Protein AF-0000000073372409 (afdb_homodimer)

Organism: Flavobacterium johnsoniae (strain ATCC 17061 / DSM 2064 / JCM 8514 / BCRC 14874 / CCUG 350202 / NBRC 14942 / NCIMB 11054 / UW101) (NCBI:txid376686)

pLDDT: mean 94.33, std 6.84, range [51.22, 98.94]

Radius of gyration: 18.46 Å; Cα contacts (8 Å, |Δi|>4): 685; chains: 2; bounding box: 47×53×37 Å

Solvent-accessible surface area (backbone atoms only — not comparable to full-atom values): 15176 Å² total; per-residue (Å²): 136,52,64,66,55,43,64,71,64,47,54,48,34,73,82,46,53,54,66,75,44,65,78,45,74,60,98,50,36,32,31,27,31,34,63,40,57,72,80,45,67,56,49,77,5,27,42,77,92,45,65,47,58,55,68,44,55,55,49,47,30,42,40,49,46,34,47,49,40,41,48,47,58,72,43,47,84,74,54,53,94,52,52,43,75,42,71,37,32,39,40,39,38,45,71,45,89,46,46,66,64,38,42,35,39,35,38,18,36,60,72,42,76,54,97,41,32,40,31,28,42,38,42,30,23,39,81,87,66,46,72,25,33,36,37,39,40,32,30,38,49,44,64,68,126,135,53,63,68,56,45,63,71,64,46,55,46,34,73,80,47,53,54,67,73,45,64,78,45,75,60,97,50,35,32,31,29,31,32,64,41,55,70,82,45,66,56,47,76,4,28,39,78,94,43,67,45,57,55,69,43,55,54,50,48,30,42,40,47,47,36,47,49,41,42,48,47,58,73,43,47,84,73,54,53,94,51,52,42,77,43,70,36,34,39,38,39,37,44,71,44,88,45,45,64,62,38,44,34,40,34,38,18,36,60,73,42,76,55,96,43,33,39,31,29,41,37,41,32,22,39,79,88,65,45,71,26,34,36,37,39,40,31,31,39,48,44,65,67,128

Secondary structure (DSSP, 8-state):
--HHHHHHH-SB-TTS---SEEEEE-SSEEEEEEE--TT-HHHHHBSTT-----HHHHHHHHIIIIIIHHHHHHHGGG--TTEEEEEEEEEEEE-S---TT-EEEEEEEEEEEETTEEEEEEEEE-TTS-EEEEEEEEEEEEE--/--HHHHHHH-SB-TTS---SEEEEE-SSEEEEEEE--TT-HHHHHBSTT-----HHHHHHHHIIIIIIHHHHHHHGGG--TTEEEEEEEEEEEE-S---TT-EEEEEEEEEEEETTEEEEEEEEE-TTS-EEEEEEEEEEEEE--

Sequence (290 aa):
MTVQDIIIRLPYSKPFLFVDELLDVNENSITGTYTFKEDLDFYRGHFKGNHVTPGVILTETMAQIGMVCLGIYLLGDAFNKDTVIAFTSADMQFLKPVYPNEKVTVTAQKSFFRFGKLKCDVIMKNQAGQEVCKGILSGMITNKLMTVQDIIIRLPYSKPFLFVDELLDVNENSITGTYTFKEDLDFYRGHFKGNHVTPGVILTETMAQIGMVCLGIYLLGDAFNKDTVIAFTSADMQFLKPVYPNEKVTVTAQKSFFRFGKLKCDVIMKNQAGQEVCKGILSGMITNKL

Nearest PDB structures (foldseek):
  1u1z-assembly1_F  TM=8.838E-01  e=1.195E-11  Pseudomonas aeruginosa
  5buy-assembly1_A  TM=8.796E-01  e=1.201E-10  Francisella tularensis subsp. tularensis SCHU S4
  4zrb-assembly2_G  TM=8.521E-01  e=2.570E-08  Streptococcus pneumoniae TIGR4
  3lbe-assembly1_B  TM=8.077E-01  e=2.736E-07  Streptococcus mutans UA159
  2cwz-assembly2_D  TM=7.363E-01  e=1.220E-07  Thermus thermophilus HB8

InterPro domains:
  IPR013114 Beta-hydroxydecanoyl thiol ester dehydrase, FabA/FabZ [PF07977] (10-107)
  IPR013114 Beta-hydroxydecanoyl thiol ester dehydrase, FabA/FabZ [PTHR30272] (1-123)
  IPR029069 HotDog domain superfamily [SSF54637] (1-141)

Structure (mmCIF, N/CA/C/O backbone):
data_AF-0000000073372409-model_v1
#
loop_
_entity.id
_entity.type
_entity.pdbx_description
1 polymer 'Beta-hydroxyacyl-(Acyl-carrier-protein) dehydratase, FabA/FabZ'
#
loop_
_atom_site.group_PDB
_atom_site.id
_atom_site.type_symbol
_atom_site.label_atom_id
_atom_site.label_alt_id
_atom_site.label_comp_id
_atom_site.label_asym_id
_atom_site.label_entity_id
_atom_site.label_seq_id
_atom_site.pdbx_PDB_ins_code
_atom_site.Cartn_x
_atom_site.Cartn_y
_atom_site.Cartn_z
_atom_site.occupancy
_atom_site.B_iso_or_equiv
_atom_site.auth_seq_id
_atom_site.auth_comp_id
_atom_site.auth_asym_id
_atom_site.auth_atom_id
_atom_site.pdbx_PDB_model_num
ATOM 1 N N . MET A 1 1 ? -2.234 26.812 12.273 1 84.94 1 MET A N 1
ATOM 2 C CA . MET A 1 1 ? -2.143 25.438 12.742 1 84.94 1 MET A CA 1
ATOM 3 C C . MET A 1 1 ? -0.69 24.984 12.797 1 84.94 1 MET A C 1
ATOM 5 O O . MET A 1 1 ? 0.073 25.203 11.852 1 84.94 1 MET A O 1
ATOM 9 N N . THR A 1 2 ? -0.305 24.453 13.906 1 90.5 2 THR A N 1
ATOM 10 C CA . THR A 1 2 ? 1.07 24 14.062 1 90.5 2 THR A CA 1
ATOM 11 C C . THR A 1 2 ? 1.22 22.562 13.547 1 90.5 2 THR A C 1
ATOM 13 O O . THR A 1 2 ? 0.225 21.859 13.344 1 90.5 2 THR A O 1
ATOM 16 N N . VAL A 1 3 ? 2.484 22.234 13.266 1 91.69 3 VAL A N 1
ATOM 17 C CA . VAL A 1 3 ? 2.76 20.891 12.789 1 91.69 3 VAL A CA 1
ATOM 18 C C . VAL A 1 3 ? 2.297 19.875 13.828 1 91.69 3 VAL A C 1
ATOM 20 O O . VAL A 1 3 ? 1.819 18.781 13.477 1 91.69 3 VAL A O 1
ATOM 23 N N . GLN A 1 4 ? 2.373 20.219 15.102 1 92.31 4 GLN A N 1
ATOM 24 C CA . GLN A 1 4 ? 1.943 19.328 16.172 1 92.31 4 GLN A CA 1
ATOM 25 C C . GLN A 1 4 ? 0.427 19.156 16.172 1 92.31 4 GLN A C 1
ATOM 27 O O . GLN A 1 4 ? -0.078 18.062 16.438 1 92.31 4 GLN A O 1
ATOM 32 N N . ASP A 1 5 ? -0.238 20.219 15.859 1 93.31 5 ASP A N 1
ATOM 33 C CA . ASP A 1 5 ? -1.693 20.156 15.758 1 93.31 5 ASP A CA 1
ATOM 34 C C . ASP A 1 5 ? -2.133 19.172 14.672 1 93.31 5 ASP A C 1
ATOM 36 O O . ASP A 1 5 ? -3.104 18.438 14.852 1 93.31 5 ASP A O 1
ATOM 40 N N . ILE A 1 6 ? -1.384 19.234 13.617 1 95.69 6 ILE A N 1
ATOM 41 C CA . ILE A 1 6 ? -1.709 18.375 12.484 1 95.69 6 ILE A CA 1
ATOM 42 C C . ILE A 1 6 ? -1.574 16.906 12.898 1 95.69 6 ILE A C 1
ATOM 44 O O . ILE A 1 6 ? -2.48 16.094 12.664 1 95.69 6 ILE A O 1
ATOM 48 N N . ILE A 1 7 ? -0.503 16.547 13.531 1 94.56 7 ILE A N 1
ATOM 49 C CA . ILE A 1 7 ? -0.199 15.164 13.898 1 94.56 7 ILE A CA 1
ATOM 50 C C . ILE A 1 7 ? -1.258 14.641 14.867 1 94.56 7 ILE A C 1
ATOM 52 O O . ILE A 1 7 ? -1.718 13.5 14.734 1 94.56 7 ILE A O 1
ATOM 56 N N . ILE A 1 8 ? -1.758 15.469 15.75 1 92.06 8 ILE A N 1
ATOM 57 C CA . ILE A 1 8 ? -2.732 15.086 16.766 1 92.06 8 ILE A CA 1
ATOM 58 C C . ILE A 1 8 ? -4.082 14.812 16.109 1 92.06 8 ILE A C 1
ATOM 60 O O . ILE A 1 8 ? -4.875 14.016 16.609 1 92.06 8 ILE A O 1
ATOM 64 N N . ARG A 1 9 ? -4.277 15.367 14.992 1 93 9 ARG A N 1
ATOM 65 C CA . ARG A 1 9 ? -5.57 15.273 14.328 1 93 9 ARG A CA 1
ATOM 66 C C . ARG A 1 9 ? -5.613 14.078 13.375 1 93 9 ARG A C 1
ATOM 68 O O . ARG A 1 9 ? -6.66 13.773 12.805 1 93 9 ARG A O 1
ATOM 75 N N . LEU A 1 10 ? -4.5 13.445 13.141 1 93.56 10 LEU A N 1
ATOM 76 C CA . LEU A 1 10 ? -4.457 12.289 12.258 1 93.56 10 LEU A CA 1
ATOM 77 C C . LEU A 1 10 ? -5.441 11.219 12.711 1 93.56 10 LEU A C 1
ATOM 79 O O . LEU A 1 10 ? -5.527 10.914 13.906 1 93.56 10 LEU A O 1
ATOM 83 N N . PRO A 1 11 ? -6.113 10.695 11.75 1 90.56 11 PRO A N 1
ATOM 84 C CA . PRO A 1 11 ? -7.043 9.617 12.102 1 90.56 11 PRO A CA 1
ATOM 85 C C . PRO A 1 11 ? -6.348 8.266 12.258 1 90.56 11 PRO A C 1
ATOM 87 O O . PRO A 1 11 ? -6.902 7.234 11.867 1 90.56 11 PRO A O 1
ATOM 90 N N . TYR A 1 12 ? -5.105 8.227 12.68 1 92.12 12 TYR A N 1
ATOM 91 C CA . TYR A 1 12 ? -4.293 7.023 12.805 1 92.12 12 TYR A CA 1
ATOM 92 C C . TYR A 1 12 ? -3.678 6.922 14.195 1 92.12 12 TYR A C 1
ATOM 94 O O . TYR A 1 12 ? -3.418 7.938 14.844 1 92.12 12 TYR A O 1
ATOM 102 N N . SER A 1 13 ? -3.504 5.73 14.609 1 91.62 13 SER A N 1
ATOM 103 C CA . SER A 1 13 ? -2.752 5.445 15.828 1 91.62 13 SER A CA 1
ATOM 104 C C . SER A 1 13 ? -1.867 4.215 15.648 1 91.62 13 SER A C 1
ATOM 106 O O . SER A 1 13 ? -1.964 3.512 14.641 1 91.62 13 SER A O 1
ATOM 108 N N . LYS A 1 14 ? -0.991 4.012 16.594 1 89.75 14 LYS A N 1
ATOM 109 C CA . LYS A 1 14 ? -0.173 2.801 16.547 1 89.75 14 LYS A CA 1
ATOM 110 C C . LYS A 1 14 ? -1.043 1.548 16.562 1 89.75 14 LYS A C 1
ATOM 112 O O . LYS A 1 14 ? -2.051 1.497 17.281 1 89.75 14 LYS A O 1
ATOM 117 N N . PRO A 1 15 ? -0.625 0.697 15.719 1 89.5 15 PRO A N 1
ATOM 118 C CA . PRO A 1 15 ? 0.617 0.487 14.969 1 89.5 15 PRO A CA 1
ATOM 119 C C . PRO A 1 15 ? 0.535 0.993 13.531 1 89.5 15 PRO A C 1
ATOM 121 O O . PRO A 1 15 ? 1.451 0.763 12.734 1 89.5 15 PRO A O 1
ATOM 124 N N . PHE A 1 16 ? -0.445 1.647 13.094 1 93.69 16 PHE A N 1
ATOM 125 C CA . PHE A 1 16 ? -0.594 2.076 11.711 1 93.69 16 PHE A CA 1
ATOM 126 C C . PHE A 1 16 ? -0.414 3.584 11.586 1 93.69 16 PHE A C 1
ATOM 128 O O . PHE A 1 16 ? -1.153 4.246 10.852 1 93.69 16 PHE A O 1
ATOM 135 N N . LEU A 1 17 ? 0.396 4.156 12.477 1 95.12 17 LEU A N 1
ATOM 136 C CA . LEU A 1 17 ? 0.811 5.555 12.422 1 95.12 17 LEU A CA 1
ATOM 137 C C . LEU A 1 17 ? 2.238 5.676 11.906 1 95.12 17 LEU A C 1
ATOM 139 O O . LEU A 1 17 ? 3.178 5.188 12.539 1 95.12 17 LEU A O 1
ATOM 143 N N . PHE A 1 18 ? 2.41 6.395 10.781 1 97.5 18 PHE A N 1
ATOM 144 C CA . PHE A 1 18 ? 3.709 6.445 10.117 1 97.5 18 PHE A CA 1
ATOM 145 C C . PHE A 1 18 ? 4.164 7.891 9.93 1 97.5 18 PHE A C 1
ATOM 147 O O . PHE A 1 18 ? 4.594 8.273 8.844 1 97.5 18 PHE A O 1
ATOM 154 N N . VAL A 1 19 ? 4.027 8.602 10.992 1 98.12 19 VAL A N 1
ATOM 155 C CA . VAL A 1 19 ? 4.508 9.977 11.055 1 98.12 19 VAL A CA 1
ATOM 156 C C . VAL A 1 19 ? 5.242 10.203 12.375 1 98.12 19 VAL A C 1
ATOM 158 O O . VAL A 1 19 ? 4.652 10.062 13.453 1 98.12 19 VAL A O 1
ATOM 161 N N . ASP A 1 20 ? 6.5 10.547 12.32 1 97.94 20 ASP A N 1
ATOM 162 C CA . ASP A 1 20 ? 7.246 10.922 13.516 1 97.94 20 ASP A CA 1
ATOM 163 C C . ASP A 1 20 ? 7.219 12.438 13.727 1 97.94 20 ASP A C 1
ATOM 165 O O . ASP A 1 20 ? 6.93 12.914 14.828 1 97.94 20 ASP A O 1
ATOM 169 N N . GLU A 1 21 ? 7.625 13.125 12.586 1 97.31 21 GLU A N 1
ATOM 170 C CA . GLU A 1 21 ? 7.766 14.578 12.648 1 97.31 21 GLU A CA 1
ATOM 171 C C . GLU A 1 21 ? 7.367 15.227 11.32 1 97.31 21 GLU A C 1
ATOM 173 O O . GLU A 1 21 ? 7.562 14.641 10.258 1 97.31 21 GLU A O 1
ATOM 178 N N . LEU A 1 22 ? 6.75 16.391 11.477 1 98.5 22 LEU A N 1
ATOM 179 C CA . LEU A 1 22 ? 6.617 17.297 10.336 1 98.5 22 LEU A CA 1
ATOM 180 C C . LEU A 1 22 ? 7.648 18.406 10.398 1 98.5 22 LEU A C 1
ATOM 182 O O . LEU A 1 22 ? 7.754 19.109 11.414 1 98.5 22 LEU A O 1
ATOM 186 N N . LEU A 1 23 ? 8.383 18.547 9.383 1 98.12 23 LEU A N 1
ATOM 187 C CA . LEU A 1 23 ? 9.477 19.516 9.359 1 98.12 23 LEU A CA 1
ATOM 188 C C . LEU A 1 23 ? 9.016 20.859 8.797 1 98.12 23 LEU A C 1
ATOM 190 O O . LEU A 1 23 ? 9.477 21.906 9.242 1 98.12 23 LEU A O 1
ATOM 194 N N . ASP A 1 24 ? 8.188 20.75 7.789 1 97.12 24 ASP A N 1
ATOM 195 C CA . ASP A 1 24 ? 7.695 21.953 7.113 1 97.12 24 ASP A CA 1
ATOM 196 C C . ASP A 1 24 ? 6.34 21.703 6.461 1 97.12 24 ASP A C 1
ATOM 198 O O . ASP A 1 24 ? 6.055 20.578 6.02 1 97.12 24 ASP A O 1
ATOM 202 N N . VAL A 1 25 ? 5.52 22.766 6.473 1 98 25 VAL A N 1
ATOM 203 C CA . VAL A 1 25 ? 4.234 22.703 5.785 1 98 25 VAL A CA 1
ATOM 204 C C . VAL A 1 25 ? 3.803 24.094 5.348 1 98 25 VAL A C 1
ATOM 206 O O . VAL A 1 25 ? 3.988 25.062 6.082 1 98 25 VAL A O 1
ATOM 209 N N . ASN A 1 26 ? 3.34 24.219 4.199 1 97.75 26 ASN A N 1
ATOM 210 C CA . ASN A 1 26 ? 2.67 25.406 3.684 1 97.75 26 ASN A CA 1
ATOM 211 C C . ASN A 1 26 ? 1.537 25.031 2.729 1 97.75 26 ASN A C 1
ATOM 213 O O . ASN A 1 26 ? 1.152 23.875 2.633 1 97.75 26 ASN A O 1
ATOM 217 N N . GLU A 1 27 ? 0.964 25.969 1.995 1 97.12 27 GLU A N 1
ATOM 218 C CA . GLU A 1 27 ? -0.223 25.719 1.181 1 97.12 27 GLU A CA 1
ATOM 219 C C . GLU A 1 27 ? 0.102 24.844 -0.024 1 97.12 27 GLU A C 1
ATOM 221 O O . GLU A 1 27 ? -0.801 24.297 -0.665 1 97.12 27 GLU A O 1
ATOM 226 N N . ASN A 1 28 ? 1.399 24.641 -0.24 1 98.38 28 ASN A N 1
ATOM 227 C CA . ASN A 1 28 ? 1.767 23.969 -1.478 1 98.38 28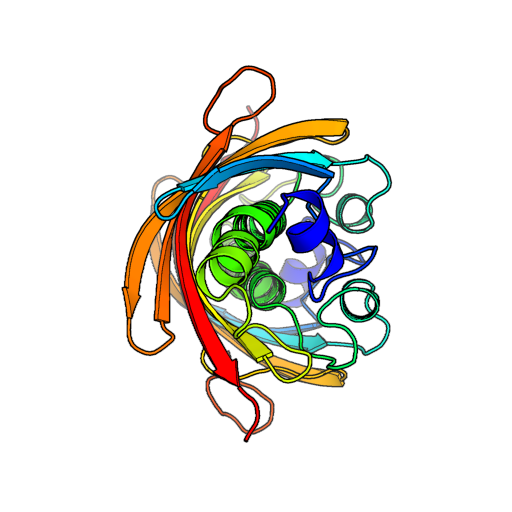 ASN A CA 1
ATOM 228 C C . ASN A 1 28 ? 2.555 22.688 -1.202 1 98.38 28 ASN A C 1
ATOM 230 O O . ASN A 1 28 ? 2.695 21.828 -2.082 1 98.38 28 ASN A O 1
ATOM 234 N N . SER A 1 29 ? 3.123 22.641 -0.017 1 98.69 29 SER A N 1
ATOM 235 C CA . SER A 1 29 ? 4.043 21.531 0.192 1 98.69 29 SER A CA 1
ATOM 236 C C . SER A 1 29 ? 4.113 21.141 1.665 1 98.69 29 SER A C 1
ATOM 238 O O . SER A 1 29 ? 3.717 21.906 2.537 1 98.69 29 SER A O 1
ATOM 240 N N . ILE A 1 30 ? 4.602 19.938 1.885 1 98.75 30 ILE A N 1
ATOM 241 C CA . ILE A 1 30 ? 4.844 19.438 3.236 1 98.75 30 ILE A CA 1
ATOM 242 C C . ILE A 1 30 ? 6.059 18.516 3.238 1 98.75 30 ILE A C 1
ATOM 244 O O . ILE A 1 30 ? 6.328 17.828 2.244 1 98.75 30 ILE A O 1
ATOM 248 N N . THR A 1 31 ? 6.773 18.516 4.32 1 98.88 31 THR A N 1
ATOM 249 C CA . THR A 1 31 ? 7.895 17.609 4.551 1 98.88 31 THR A CA 1
ATOM 250 C C . THR A 1 31 ? 7.824 17 5.949 1 98.88 31 THR A C 1
ATOM 252 O O . THR A 1 31 ? 7.562 17.703 6.926 1 98.88 31 THR A O 1
ATOM 255 N N . GLY A 1 32 ? 7.965 15.727 6.039 1 98.88 32 GLY A N 1
ATOM 256 C CA . GLY A 1 32 ? 7.984 15.023 7.312 1 98.88 32 GLY A CA 1
ATOM 257 C C . GLY A 1 32 ? 8.852 13.781 7.301 1 98.88 32 GLY A C 1
ATOM 258 O O . GLY A 1 32 ? 9.414 13.422 6.266 1 98.88 32 GLY A O 1
ATOM 259 N N . THR A 1 33 ? 8.969 13.164 8.508 1 98.81 33 THR A N 1
ATOM 260 C CA . THR A 1 33 ? 9.867 12.016 8.609 1 98.81 33 THR A CA 1
ATOM 261 C C . THR A 1 33 ? 9.195 10.867 9.352 1 98.81 33 THR A C 1
ATOM 263 O O . THR A 1 33 ? 8.211 11.07 10.07 1 98.81 33 THR A O 1
ATOM 266 N N . TYR A 1 34 ? 9.773 9.711 9.125 1 98.81 34 TYR A N 1
ATOM 267 C CA . TYR A 1 34 ? 9.406 8.508 9.859 1 98.81 34 TYR A CA 1
ATOM 268 C C . TYR A 1 34 ? 10.578 7.531 9.93 1 98.81 34 TYR A C 1
ATOM 270 O O . TYR A 1 34 ? 11.344 7.406 8.969 1 98.81 34 TYR A O 1
ATOM 278 N N . THR A 1 35 ? 10.695 6.855 11.039 1 98.56 35 THR A N 1
ATOM 279 C CA . THR A 1 35 ? 11.68 5.793 11.203 1 98.56 35 THR A CA 1
ATOM 280 C C . THR A 1 35 ? 11 4.438 11.336 1 98.56 35 THR A C 1
ATOM 282 O O . THR A 1 35 ? 10.148 4.242 12.203 1 98.56 35 THR A O 1
ATOM 285 N N . PHE A 1 36 ? 11.391 3.555 10.438 1 97.38 36 PHE A N 1
ATOM 286 C CA . PHE A 1 36 ? 10.828 2.207 10.477 1 97.38 36 PHE A CA 1
ATOM 287 C C . PHE A 1 36 ? 11.531 1.362 11.531 1 97.38 36 PHE A C 1
ATOM 289 O O . PHE A 1 36 ? 12.602 0.8 11.273 1 97.38 36 PHE A O 1
ATOM 296 N N . LYS A 1 37 ? 10.828 1.153 12.562 1 94.56 37 LYS A N 1
ATOM 297 C CA . LYS A 1 37 ? 11.422 0.365 13.641 1 94.56 37 LYS A CA 1
ATOM 298 C C . LYS A 1 37 ? 11.406 -1.123 13.305 1 94.56 37 LYS A C 1
ATOM 300 O O . LYS A 1 37 ? 10.484 -1.61 12.648 1 94.56 37 LYS A O 1
ATOM 305 N N . GLU A 1 38 ? 12.32 -1.882 13.852 1 92.19 38 GLU A N 1
ATOM 306 C CA . GLU A 1 38 ? 12.539 -3.275 13.477 1 92.19 38 GLU A CA 1
ATOM 307 C C . GLU A 1 38 ? 11.438 -4.176 14.039 1 92.19 38 GLU A C 1
ATOM 309 O O . GLU A 1 38 ? 11.25 -5.301 13.57 1 92.19 38 GLU A O 1
ATOM 314 N N . ASP A 1 39 ? 10.688 -3.648 14.961 1 89.44 39 ASP A N 1
ATOM 315 C CA . ASP A 1 39 ? 9.727 -4.504 15.648 1 89.44 39 ASP A CA 1
ATOM 316 C C . ASP A 1 39 ? 8.328 -4.352 15.055 1 89.44 39 ASP A C 1
ATOM 318 O O . ASP A 1 39 ? 7.352 -4.852 15.617 1 89.44 39 ASP A O 1
ATOM 322 N N . LEU A 1 40 ? 8.234 -3.705 13.992 1 90 40 LEU A N 1
ATOM 323 C CA . LEU A 1 40 ? 6.938 -3.549 13.344 1 90 40 LEU A CA 1
ATOM 324 C C . LEU A 1 40 ? 6.441 -4.883 12.797 1 90 40 LEU A C 1
ATOM 326 O O . LEU A 1 40 ? 7.227 -5.672 12.273 1 90 40 LEU A O 1
ATOM 330 N N . ASP A 1 41 ? 5.246 -5.121 12.797 1 87.31 41 ASP A N 1
ATOM 331 C CA . ASP A 1 41 ? 4.621 -6.426 12.594 1 87.31 41 ASP A CA 1
ATOM 332 C C . ASP A 1 41 ? 4.836 -6.926 11.172 1 87.31 41 ASP A C 1
ATOM 334 O O . ASP A 1 41 ? 4.973 -8.133 10.945 1 87.31 41 ASP A O 1
ATOM 338 N N . PHE A 1 42 ? 4.93 -6.102 10.281 1 88.88 42 PHE A N 1
ATOM 339 C CA . PHE A 1 42 ? 4.973 -6.551 8.898 1 88.88 42 PHE A CA 1
ATOM 340 C C . PHE A 1 42 ? 6.34 -7.133 8.555 1 88.88 42 PHE A C 1
ATOM 342 O O . PHE A 1 42 ? 6.488 -7.84 7.555 1 88.88 42 PHE A O 1
ATOM 349 N N . TYR A 1 43 ? 7.371 -6.832 9.344 1 90 43 TYR A N 1
ATOM 350 C CA . TYR A 1 43 ? 8.688 -7.406 9.086 1 90 43 TYR A CA 1
ATOM 351 C C . TYR A 1 43 ? 8.695 -8.898 9.383 1 90 43 TYR A C 1
ATOM 353 O O . TYR A 1 43 ? 9.461 -9.656 8.773 1 90 43 TYR A O 1
ATOM 361 N N . ARG A 1 44 ? 7.965 -9.398 10.266 1 84.25 44 ARG A N 1
ATOM 362 C CA . ARG A 1 44 ? 7.945 -10.797 10.703 1 84.25 44 ARG A CA 1
ATOM 363 C C . ARG A 1 44 ? 7.477 -11.711 9.578 1 84.25 44 ARG A C 1
ATOM 365 O O . ARG A 1 44 ? 7.91 -12.859 9.484 1 84.25 44 ARG A O 1
ATOM 372 N N . GLY A 1 45 ? 6.684 -11.141 8.68 1 82.38 45 GLY A N 1
ATOM 373 C CA . GLY A 1 45 ? 6.094 -12.031 7.691 1 82.38 45 GLY A CA 1
ATOM 374 C C . GLY A 1 45 ? 6.398 -11.617 6.266 1 82.38 45 GLY A C 1
ATOM 375 O O . GLY A 1 45 ? 5.93 -12.258 5.316 1 82.38 45 GLY A O 1
ATOM 376 N N . HIS A 1 46 ? 7.129 -10.516 6.117 1 84.31 46 HIS A N 1
ATOM 377 C CA . HIS A 1 46 ? 7.402 -10.031 4.77 1 84.31 46 HIS A CA 1
ATOM 378 C C . HIS A 1 46 ? 8.766 -10.508 4.273 1 84.31 46 HIS A C 1
ATOM 380 O O . HIS A 1 46 ? 9.797 -10.094 4.805 1 84.31 46 HIS A O 1
ATOM 386 N N . PHE A 1 47 ? 8.805 -11.273 3.225 1 75.62 47 PHE A N 1
ATOM 387 C CA . PHE A 1 47 ? 9.961 -11.852 2.551 1 75.62 47 PHE A CA 1
ATOM 388 C C . PHE A 1 47 ? 10.773 -12.719 3.51 1 75.62 47 PHE A C 1
ATOM 390 O O . PHE A 1 47 ? 11.336 -12.219 4.484 1 75.62 47 PHE A O 1
ATOM 397 N N . LYS A 1 48 ? 10.656 -13.922 3.572 1 71 48 LYS A N 1
ATOM 398 C CA . LYS A 1 48 ? 11.367 -14.891 4.395 1 71 48 LYS A CA 1
ATOM 399 C C . LYS A 1 48 ? 12.875 -14.641 4.363 1 71 48 LYS A C 1
ATOM 401 O O . LYS A 1 48 ? 13.508 -14.734 3.307 1 71 48 LYS A O 1
ATOM 406 N N . GLY A 1 49 ? 13.398 -14.07 5.371 1 70.69 49 GLY A N 1
ATOM 407 C CA . GLY A 1 49 ? 14.844 -14 5.477 1 70.69 49 GLY A CA 1
ATOM 408 C C . GLY A 1 49 ? 15.398 -12.641 5.098 1 70.69 49 GLY A C 1
ATOM 409 O O . GLY A 1 49 ? 16.594 -12.383 5.27 1 70.69 49 GLY A O 1
ATOM 410 N N . ASN A 1 50 ? 14.688 -11.836 4.367 1 74.06 50 ASN A N 1
ATOM 411 C CA . ASN A 1 50 ? 15.109 -10.492 4 1 74.06 50 ASN A CA 1
ATOM 412 C C . ASN A 1 50 ? 14.172 -9.438 4.578 1 74.06 50 ASN A C 1
ATOM 414 O O . ASN A 1 50 ? 12.992 -9.375 4.215 1 74.06 50 ASN A O 1
ATOM 418 N N . HIS A 1 51 ? 14.812 -8.656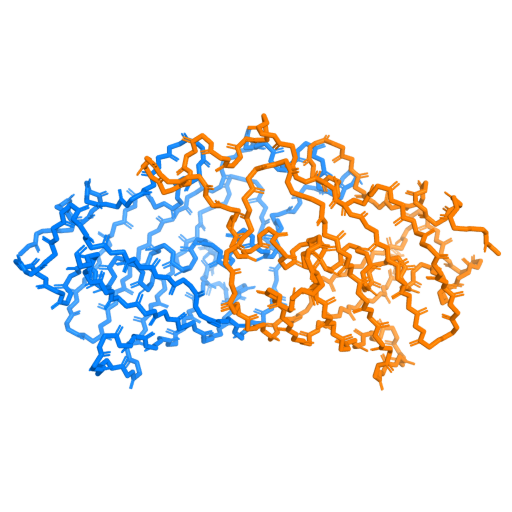 5.355 1 84.5 51 HIS A N 1
ATOM 419 C CA . HIS A 1 51 ? 13.922 -7.703 6.008 1 84.5 51 HIS A CA 1
ATOM 420 C C . HIS A 1 51 ? 13.875 -6.383 5.246 1 84.5 51 HIS A C 1
ATOM 422 O O . HIS A 1 51 ? 14.672 -5.48 5.512 1 84.5 51 HIS A O 1
ATOM 428 N N . VAL A 1 52 ? 13.039 -6.312 4.293 1 92.5 52 VAL A N 1
ATOM 429 C CA . VAL A 1 52 ? 12.789 -5.082 3.549 1 92.5 52 VAL A CA 1
ATOM 430 C C . VAL A 1 52 ? 11.398 -4.547 3.889 1 92.5 52 VAL A C 1
ATOM 432 O O . VAL A 1 52 ? 10.484 -5.316 4.176 1 92.5 52 VAL A O 1
ATOM 435 N N . THR A 1 53 ? 11.312 -3.244 3.975 1 96.19 53 THR A N 1
ATOM 436 C CA . THR A 1 53 ? 10.008 -2.627 4.184 1 96.19 53 THR A CA 1
ATOM 437 C C . THR A 1 53 ? 9.117 -2.816 2.955 1 96.19 53 THR A C 1
ATOM 439 O O . THR A 1 53 ? 9.531 -2.518 1.833 1 96.19 53 THR A O 1
ATOM 442 N N . PRO A 1 54 ? 7.949 -3.344 3.16 1 96.06 54 PRO A N 1
ATOM 443 C CA . PRO A 1 54 ? 7.066 -3.527 2.006 1 96.06 54 PRO A CA 1
ATOM 444 C C . PRO A 1 54 ? 6.766 -2.221 1.278 1 96.06 54 PRO A C 1
ATOM 446 O O . PRO A 1 54 ? 6.539 -1.19 1.92 1 96.06 54 PRO A O 1
ATOM 449 N N . GLY A 1 55 ? 6.695 -2.246 -0.062 1 97.69 55 GLY A N 1
ATOM 450 C CA . GLY A 1 55 ? 6.387 -1.071 -0.863 1 97.69 55 GLY A CA 1
ATOM 451 C C . GLY A 1 55 ? 5.07 -0.419 -0.486 1 97.69 55 GLY A C 1
ATOM 452 O O . GLY A 1 55 ? 4.957 0.808 -0.484 1 97.69 55 GLY A O 1
ATOM 453 N N . VAL A 1 56 ? 4.125 -1.176 -0.14 1 98.31 56 VAL A N 1
ATOM 454 C CA . VAL A 1 56 ? 2.797 -0.665 0.183 1 98.31 56 VAL A CA 1
ATOM 455 C C . VAL A 1 56 ? 2.854 0.132 1.484 1 98.31 56 VAL A C 1
ATOM 457 O O . VAL A 1 56 ? 2.082 1.075 1.676 1 98.31 56 VAL A O 1
ATOM 460 N N . ILE A 1 57 ? 3.77 -0.207 2.402 1 97.56 57 ILE A N 1
ATOM 461 C CA . ILE A 1 57 ? 3.928 0.523 3.656 1 97.56 57 ILE A CA 1
ATOM 462 C C . ILE A 1 57 ? 4.629 1.854 3.393 1 97.56 57 ILE A C 1
ATOM 464 O O . ILE A 1 57 ? 4.293 2.871 4.004 1 97.56 57 ILE A O 1
ATOM 468 N N . LEU A 1 58 ? 5.59 1.819 2.48 1 98.75 58 LEU A N 1
ATOM 469 C CA . LEU A 1 58 ? 6.164 3.084 2.035 1 98.75 58 LEU A CA 1
ATOM 470 C C . LEU A 1 58 ? 5.082 4.012 1.496 1 98.75 58 LEU A C 1
ATOM 472 O O . LEU A 1 58 ? 5.055 5.199 1.829 1 98.75 58 LEU A O 1
ATOM 476 N N . THR A 1 59 ? 4.188 3.449 0.71 1 98.88 59 THR A N 1
ATOM 477 C CA . THR A 1 59 ? 3.072 4.207 0.156 1 98.88 59 THR A CA 1
ATOM 478 C C . THR A 1 59 ? 2.211 4.793 1.271 1 98.88 59 THR A C 1
ATOM 480 O O . THR A 1 59 ? 1.849 5.973 1.228 1 98.88 59 THR A O 1
ATOM 483 N N . GLU A 1 60 ? 1.903 3.99 2.258 1 98.38 60 GLU A N 1
ATOM 484 C CA . GLU A 1 60 ? 1.099 4.449 3.387 1 98.38 60 GLU A CA 1
ATOM 485 C C . GLU A 1 60 ? 1.783 5.602 4.121 1 98.38 60 GLU A C 1
ATOM 487 O O . GLU A 1 60 ? 1.135 6.582 4.488 1 98.38 60 GLU A O 1
ATOM 492 N N . THR A 1 61 ? 3.062 5.457 4.328 1 98.69 61 THR A N 1
ATOM 493 C CA . THR A 1 61 ? 3.848 6.496 4.984 1 98.69 61 THR A CA 1
ATOM 494 C C . THR A 1 61 ? 3.762 7.809 4.211 1 98.69 61 THR A C 1
ATOM 496 O O . THR A 1 61 ? 3.514 8.867 4.797 1 98.69 61 THR A O 1
ATOM 499 N N . MET A 1 62 ? 3.865 7.691 2.908 1 98.94 62 MET A N 1
ATOM 500 C CA . MET A 1 62 ? 3.795 8.875 2.055 1 98.94 62 MET A CA 1
ATOM 501 C C . MET A 1 62 ? 2.383 9.453 2.043 1 98.94 62 MET A C 1
ATOM 503 O O . MET A 1 62 ? 2.207 10.672 1.954 1 98.94 62 MET A O 1
ATOM 507 N N . ALA A 1 63 ? 1.416 8.578 2.09 1 98.69 63 ALA A N 1
ATOM 508 C CA . ALA A 1 63 ? 0.03 9.031 2.139 1 98.69 63 ALA A CA 1
ATOM 509 C C . ALA A 1 63 ? -0.254 9.789 3.436 1 98.69 63 ALA A C 1
ATOM 511 O O . ALA A 1 63 ? -0.837 10.875 3.414 1 98.69 63 ALA A O 1
ATOM 512 N N . GLN A 1 64 ? 0.187 9.234 4.543 1 98.25 64 GLN A N 1
ATOM 513 C CA . GLN A 1 64 ? -0.083 9.859 5.836 1 98.25 64 GLN A CA 1
ATOM 514 C C . GLN A 1 64 ? 0.621 11.203 5.949 1 98.25 64 GLN A C 1
ATOM 516 O O . GLN A 1 64 ? -0.003 12.211 6.301 1 98.25 64 GLN A O 1
ATOM 521 N N . ILE A 1 65 ? 1.865 11.266 5.59 1 98.69 65 ILE A N 1
ATOM 522 C CA . ILE A 1 65 ? 2.637 12.5 5.715 1 98.69 65 ILE A CA 1
ATOM 523 C C . ILE A 1 65 ? 2.238 13.477 4.609 1 98.69 65 ILE A C 1
ATOM 525 O O . ILE A 1 65 ? 1.934 14.641 4.879 1 98.69 65 ILE A O 1
ATOM 529 N N . GLY A 1 66 ? 2.219 12.992 3.422 1 98.44 66 GLY A N 1
ATOM 530 C CA . GLY A 1 66 ? 2.131 13.844 2.246 1 98.44 66 GLY A CA 1
ATOM 531 C C . GLY A 1 66 ? 0.716 14.289 1.939 1 98.44 66 GLY A C 1
ATOM 532 O O . GLY A 1 66 ? 0.485 15.461 1.628 1 98.44 66 GLY A O 1
ATOM 533 N N . MET A 1 67 ? -0.184 13.406 1.989 1 97.94 67 MET A N 1
ATOM 534 C CA . MET A 1 67 ? -1.54 13.719 1.541 1 97.94 67 MET A CA 1
ATOM 535 C C . MET A 1 67 ? -2.443 14.039 2.727 1 97.94 67 MET A C 1
ATOM 537 O O . ME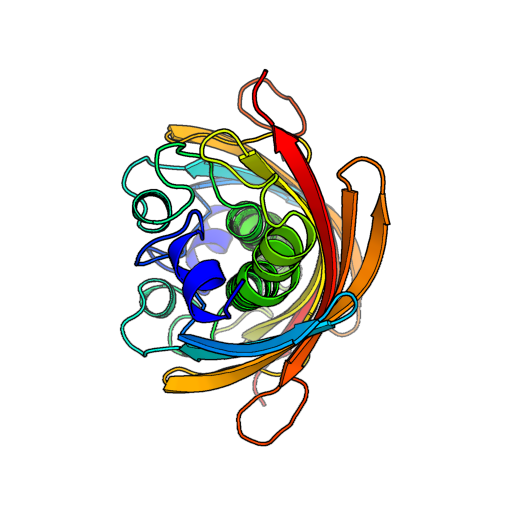T A 1 67 ? -3.1 15.078 2.746 1 97.94 67 MET A O 1
ATOM 541 N N . VAL A 1 68 ? -2.477 13.195 3.719 1 97.25 68 VAL A N 1
ATOM 542 C CA . VAL A 1 68 ? -3.418 13.359 4.824 1 97.25 68 VAL A CA 1
ATOM 543 C C . VAL A 1 68 ? -3.031 14.57 5.66 1 97.25 68 VAL A C 1
ATOM 545 O O . VAL A 1 68 ? -3.859 15.453 5.91 1 97.25 68 VAL A O 1
ATOM 548 N N . CYS A 1 69 ? -1.756 14.703 6.066 1 98 69 CYS A N 1
ATOM 549 C CA . CYS A 1 69 ? -1.312 15.852 6.848 1 98 69 CYS A CA 1
ATOM 550 C C . CYS A 1 69 ? -1.49 17.141 6.066 1 98 69 CYS A C 1
ATOM 552 O O . CYS A 1 69 ? -1.936 18.156 6.617 1 98 69 CYS A O 1
ATOM 554 N N . LEU A 1 70 ? -1.112 17.078 4.797 1 97.94 70 LEU A N 1
ATOM 555 C CA . LEU A 1 70 ? -1.305 18.266 3.973 1 97.94 70 LEU A CA 1
ATOM 556 C C . LEU A 1 70 ? -2.785 18.625 3.867 1 97.94 70 LEU A C 1
ATOM 558 O O . LEU A 1 70 ? -3.154 19.797 3.963 1 97.94 70 LEU A O 1
ATOM 562 N N . GLY A 1 71 ? -3.611 17.625 3.664 1 96.94 71 GLY A N 1
ATOM 563 C CA . GLY A 1 71 ? -5.047 17.844 3.619 1 96.94 71 GLY A CA 1
ATOM 564 C C . GLY A 1 71 ? -5.586 18.5 4.879 1 96.94 71 GLY A C 1
ATOM 565 O O . GLY A 1 71 ? -6.387 19.438 4.805 1 96.94 71 GLY A O 1
ATOM 566 N N . ILE A 1 72 ? -5.164 17.969 6.023 1 96.19 72 ILE A N 1
ATOM 567 C CA . ILE A 1 72 ? -5.578 18.516 7.309 1 96.19 72 ILE A CA 1
ATOM 568 C C . ILE A 1 72 ? -5.156 19.984 7.406 1 96.19 72 ILE A C 1
ATOM 570 O O . ILE A 1 72 ? -5.941 20.844 7.824 1 96.19 72 ILE A O 1
ATOM 574 N N . TYR A 1 73 ? -3.924 20.281 6.973 1 97 73 TYR A N 1
ATOM 575 C CA . TYR A 1 73 ? -3.412 21.641 6.988 1 97 73 TYR A CA 1
ATOM 576 C C . TYR A 1 73 ? -4.258 22.562 6.105 1 97 73 TYR A C 1
ATOM 578 O O . TYR A 1 73 ? -4.648 23.656 6.523 1 97 73 TYR A O 1
ATOM 586 N N . LEU A 1 74 ? -4.551 22.109 4.953 1 95.94 74 LEU A N 1
ATOM 587 C CA . LEU A 1 74 ? -5.27 22.906 3.967 1 95.94 74 LEU A CA 1
ATOM 588 C C . LEU A 1 74 ? -6.695 23.188 4.426 1 95.94 74 LEU A C 1
ATOM 590 O O . LEU A 1 74 ? -7.258 24.25 4.125 1 95.94 74 LEU A O 1
ATOM 594 N N . LEU A 1 75 ? -7.254 22.266 5.152 1 93.94 75 LEU A N 1
ATOM 595 C CA . LEU A 1 75 ? -8.625 22.422 5.629 1 93.94 75 LEU A CA 1
ATOM 596 C C . LEU A 1 75 ? -8.68 23.391 6.805 1 93.94 75 LEU A C 1
ATOM 598 O O . LEU A 1 75 ? -9.672 24.094 6.992 1 93.94 75 LEU A O 1
ATOM 602 N N . GLY A 1 76 ? -7.559 23.359 7.629 1 91.56 76 GLY A N 1
ATOM 603 C CA . GLY A 1 76 ? -7.539 24.219 8.797 1 91.56 76 GLY A CA 1
ATOM 604 C C . GLY A 1 76 ? -8.711 24 9.734 1 91.56 76 GLY A C 1
ATOM 605 O O . GLY A 1 76 ? -8.984 22.859 10.125 1 91.56 76 GLY A O 1
ATOM 606 N N . ASP A 1 77 ? -9.523 24.953 9.883 1 89.19 77 ASP A N 1
ATOM 607 C CA . ASP A 1 77 ? -10.625 24.938 10.836 1 89.19 77 ASP A CA 1
ATOM 608 C C . ASP A 1 77 ? -11.789 24.109 10.312 1 89.19 77 ASP A C 1
ATOM 610 O O . ASP A 1 77 ? -12.68 23.719 11.078 1 89.19 77 ASP A O 1
ATOM 614 N N . ALA A 1 78 ? -11.758 23.922 9.07 1 90.31 78 ALA A N 1
ATOM 615 C CA . ALA A 1 78 ? -12.836 23.125 8.477 1 90.31 78 ALA A CA 1
ATOM 616 C C . ALA A 1 78 ? -12.656 21.641 8.773 1 90.31 78 ALA A C 1
ATOM 618 O O . ALA A 1 78 ? -13.586 20.859 8.602 1 90.31 78 ALA A O 1
ATOM 619 N N . PHE A 1 79 ? -11.453 21.281 9.188 1 90.75 79 PHE A N 1
ATOM 620 C CA . PHE A 1 79 ? -11.219 19.891 9.586 1 90.75 79 PHE A CA 1
ATOM 621 C C . PHE A 1 79 ? -11.844 19.609 10.945 1 90.75 79 PHE A C 1
ATOM 623 O O . PHE A 1 79 ? -11.609 20.344 11.906 1 90.75 79 PHE A O 1
ATOM 630 N N . ASN A 1 80 ? -12.695 18.547 11.008 1 88.56 80 ASN A N 1
ATOM 631 C CA . ASN A 1 80 ? -13.359 18.188 12.25 1 88.56 80 ASN A CA 1
ATOM 632 C C . ASN A 1 80 ? -13.539 16.672 12.383 1 88.56 80 ASN A C 1
ATOM 634 O O . ASN A 1 80 ? -13.008 15.914 11.57 1 88.56 80 ASN A O 1
ATOM 638 N N . LYS A 1 81 ? -14.234 16.219 13.398 1 83.19 81 LYS A N 1
ATOM 639 C CA . LYS A 1 81 ? -14.328 14.805 13.75 1 83.19 81 LYS A CA 1
ATOM 640 C C . LYS A 1 81 ? -15.125 14.031 12.703 1 83.19 81 LYS A C 1
ATOM 642 O O . LYS A 1 81 ? -15.039 12.797 12.633 1 83.19 81 LYS A O 1
ATOM 647 N N . ASP A 1 82 ? -15.836 14.805 11.938 1 87.5 82 ASP A N 1
ATOM 648 C CA . ASP A 1 82 ? -16.672 14.148 10.945 1 87.5 82 ASP A CA 1
ATOM 649 C C . ASP A 1 82 ? -15.984 14.102 9.586 1 87.5 82 ASP A C 1
ATOM 651 O O . ASP A 1 82 ? -16.516 13.531 8.633 1 87.5 82 ASP A O 1
ATOM 655 N N . THR A 1 83 ? -14.82 14.68 9.5 1 90.38 83 THR A N 1
ATOM 656 C CA . THR A 1 83 ? -14.078 14.695 8.242 1 90.38 83 THR A CA 1
ATOM 657 C C . THR A 1 83 ? -13.492 13.32 7.941 1 90.38 83 THR A C 1
ATOM 659 O O . THR A 1 83 ? -12.891 12.695 8.812 1 90.38 83 THR A O 1
ATOM 662 N N . VAL A 1 84 ? -13.781 12.859 6.75 1 88.31 84 VAL A N 1
ATOM 663 C CA . VAL A 1 84 ? -13.242 11.594 6.277 1 88.31 84 VAL A CA 1
ATOM 664 C C . VAL A 1 84 ? -12.312 11.836 5.09 1 88.31 84 VAL A C 1
ATOM 666 O O . VAL A 1 84 ? -12.633 12.617 4.191 1 88.31 84 VAL A O 1
ATOM 669 N N . ILE A 1 85 ? -11.195 11.281 5.121 1 88.44 85 ILE A N 1
ATOM 670 C CA . ILE A 1 85 ? -10.273 11.297 3.994 1 88.44 85 ILE A CA 1
ATOM 671 C C . ILE A 1 85 ? -10.188 9.906 3.373 1 88.44 85 ILE A C 1
ATOM 673 O O . ILE A 1 85 ? -9.688 8.969 3.998 1 88.44 85 ILE A O 1
ATOM 677 N N . ALA A 1 86 ? -10.664 9.805 2.205 1 93.44 86 ALA A N 1
ATOM 678 C CA . ALA A 1 86 ? -10.688 8.531 1.497 1 93.44 86 ALA A CA 1
ATOM 679 C C . ALA A 1 86 ? -9.57 8.461 0.458 1 93.44 86 ALA A C 1
ATOM 681 O O . ALA A 1 86 ? -9.406 9.375 -0.351 1 93.44 86 ALA A O 1
ATOM 682 N N . PHE A 1 87 ? -8.789 7.422 0.58 1 96.69 87 PHE A N 1
ATOM 683 C CA . PHE A 1 87 ? -7.742 7.145 -0.398 1 96.69 87 PHE A CA 1
ATOM 684 C C . PHE A 1 87 ? -8.344 6.73 -1.734 1 96.69 87 PHE A C 1
ATOM 686 O O . PHE A 1 87 ? -9.086 5.746 -1.808 1 96.69 87 PHE A O 1
ATOM 693 N N . THR A 1 88 ? -8.094 7.512 -2.871 1 98.12 88 THR A N 1
ATOM 694 C CA . THR A 1 88 ? -8.781 7.227 -4.121 1 98.12 88 THR A CA 1
ATOM 695 C C . THR A 1 88 ? -7.832 6.586 -5.129 1 98.12 88 THR A C 1
ATOM 697 O O . THR A 1 88 ? -8.25 5.762 -5.945 1 98.12 88 THR A O 1
ATOM 700 N N . SER A 1 89 ? -6.594 7.051 -5.133 1 98.81 89 SER A N 1
ATOM 701 C CA . SER A 1 89 ? -5.668 6.422 -6.066 1 98.81 89 SER A CA 1
ATOM 702 C C . SER A 1 89 ? -4.219 6.609 -5.621 1 98.81 89 SER A C 1
ATOM 704 O O . SER A 1 89 ? -3.918 7.523 -4.848 1 98.81 89 SER A O 1
ATOM 706 N N . ALA A 1 90 ? -3.355 5.742 -6.055 1 98.88 90 ALA A N 1
ATOM 707 C CA . ALA A 1 90 ? -1.91 5.766 -5.84 1 98.88 90 ALA A CA 1
ATOM 708 C C . ALA A 1 90 ? -1.166 5.258 -7.074 1 98.88 90 ALA A C 1
ATOM 710 O O . ALA A 1 90 ? -1.398 4.133 -7.527 1 98.88 90 ALA A O 1
ATOM 711 N N . ASP A 1 91 ? -0.371 6.074 -7.68 1 98.94 91 ASP A N 1
ATOM 712 C CA . ASP A 1 91 ? 0.554 5.719 -8.75 1 98.94 91 ASP A CA 1
ATOM 713 C C . ASP A 1 91 ? 2.004 5.844 -8.289 1 98.94 91 ASP A C 1
ATOM 715 O O . ASP A 1 91 ? 2.555 6.945 -8.242 1 98.94 91 ASP A O 1
ATOM 719 N N . MET A 1 92 ? 2.605 4.707 -7.977 1 98.94 92 MET A N 1
ATOM 720 C CA . MET A 1 92 ? 3.857 4.727 -7.227 1 98.94 92 MET A CA 1
ATOM 721 C C . MET A 1 92 ? 4.941 3.941 -7.961 1 98.94 92 MET A C 1
ATOM 723 O O . MET A 1 92 ? 4.648 2.947 -8.633 1 98.94 92 MET A O 1
ATOM 727 N N . GLN A 1 93 ? 6.133 4.391 -7.832 1 98.94 93 GLN A N 1
ATOM 728 C CA . GLN A 1 93 ? 7.344 3.689 -8.258 1 98.94 93 GLN A CA 1
ATOM 729 C C . GLN A 1 93 ? 8.258 3.396 -7.07 1 98.94 93 GLN A C 1
ATOM 731 O O . GLN A 1 93 ? 8.539 4.285 -6.262 1 98.94 93 GLN A O 1
ATOM 736 N N . PHE A 1 94 ? 8.633 2.16 -6.961 1 98.75 94 PHE A N 1
ATOM 737 C CA . PHE A 1 94 ? 9.539 1.723 -5.91 1 98.75 94 PHE A CA 1
ATOM 738 C C . PHE A 1 94 ? 10.953 1.526 -6.461 1 98.75 94 PHE A C 1
ATOM 740 O O . PHE A 1 94 ? 11.188 0.627 -7.27 1 98.75 94 PHE A O 1
ATOM 747 N N . LEU A 1 95 ? 11.898 2.289 -5.969 1 98.56 95 LEU A N 1
ATOM 748 C CA . LEU A 1 95 ? 13.18 2.447 -6.652 1 98.56 95 LEU A CA 1
ATOM 749 C C . LEU A 1 95 ? 14.289 1.702 -5.914 1 98.56 95 LEU A C 1
ATOM 751 O O . LEU A 1 95 ? 15.188 1.14 -6.543 1 98.56 95 LEU A O 1
ATOM 755 N N . LYS A 1 96 ? 14.289 1.793 -4.605 1 97.62 96 LYS A N 1
ATOM 756 C CA . LYS A 1 96 ? 15.281 1.154 -3.746 1 97.62 96 LYS A CA 1
ATOM 757 C C . LYS A 1 96 ? 14.641 0.613 -2.473 1 97.62 96 LYS A C 1
ATOM 759 O O . LYS A 1 96 ? 13.625 1.136 -2.012 1 97.62 96 LYS A O 1
ATOM 764 N N . PRO A 1 97 ? 15.234 -0.44 -1.903 1 96.19 97 PRO A N 1
ATOM 765 C CA . PRO A 1 97 ? 14.68 -0.958 -0.65 1 96.19 97 PRO A CA 1
ATOM 766 C C . PRO A 1 97 ? 14.93 -0.027 0.534 1 96.19 97 PRO A C 1
ATOM 768 O O . PRO A 1 97 ? 15.867 0.776 0.508 1 96.19 97 PRO A O 1
ATOM 771 N N . VAL A 1 98 ? 14.016 -0.055 1.48 1 97.31 98 VAL A N 1
ATOM 772 C CA . VAL A 1 98 ? 14.188 0.551 2.797 1 97.31 98 VAL A CA 1
ATOM 773 C C . VAL A 1 98 ? 14.273 -0.54 3.861 1 97.31 98 VAL A C 1
ATOM 775 O O . VAL A 1 98 ? 13.469 -1.476 3.863 1 97.31 98 VAL A O 1
ATOM 778 N N . TYR A 1 99 ? 15.188 -0.41 4.781 1 95.62 99 TYR A N 1
ATOM 779 C CA . TYR A 1 99 ? 15.453 -1.477 5.742 1 95.62 99 TYR A CA 1
ATOM 780 C C . TYR A 1 99 ? 15 -1.076 7.141 1 95.62 99 TYR A C 1
ATOM 782 O O . TYR A 1 99 ? 14.711 0.097 7.395 1 95.62 99 TYR A O 1
ATOM 790 N N . PRO A 1 100 ? 14.875 -2.098 8.016 1 95.31 100 PRO A N 1
ATOM 791 C CA . PRO A 1 100 ? 14.516 -1.78 9.398 1 95.31 100 PRO A CA 1
ATOM 792 C C . PRO A 1 100 ? 15.469 -0.775 10.039 1 95.31 100 PRO A C 1
ATOM 794 O O . PRO A 1 100 ? 16.688 -0.834 9.812 1 95.31 100 PRO A O 1
ATOM 797 N N . ASN A 1 101 ? 14.875 0.156 10.812 1 96.38 101 ASN A N 1
ATOM 798 C CA . ASN A 1 101 ? 15.57 1.182 11.586 1 96.38 101 ASN A CA 1
ATOM 799 C C . ASN A 1 101 ? 16.078 2.307 10.695 1 96.38 101 ASN A C 1
ATOM 801 O O . ASN A 1 101 ? 16.891 3.133 11.125 1 96.38 101 ASN A O 1
ATOM 805 N N . GLU A 1 102 ? 15.656 2.346 9.477 1 97.25 102 GLU A N 1
ATOM 806 C CA . GLU A 1 102 ? 16.016 3.449 8.594 1 97.25 102 GLU A CA 1
ATOM 807 C C . GLU A 1 102 ? 15.031 4.602 8.719 1 97.25 102 GLU A C 1
ATOM 809 O O . GLU A 1 102 ? 13.82 4.379 8.797 1 97.25 102 GLU A O 1
ATOM 814 N N . LYS A 1 103 ? 15.562 5.742 8.805 1 98.44 103 LYS A N 1
ATOM 815 C CA . LYS A 1 103 ? 14.742 6.949 8.766 1 98.44 103 LYS A CA 1
ATOM 816 C C . LYS A 1 103 ? 14.516 7.41 7.328 1 98.44 103 LYS A C 1
ATOM 818 O O . LYS A 1 103 ? 15.445 7.406 6.516 1 98.44 103 LYS A O 1
ATOM 823 N N . VAL A 1 104 ? 13.328 7.824 7.035 1 98.88 104 VAL A N 1
ATOM 824 C CA . VAL A 1 104 ? 13.008 8.336 5.707 1 98.88 104 VAL A CA 1
ATOM 825 C C . VAL A 1 104 ? 12.438 9.75 5.816 1 98.88 104 VAL A C 1
ATOM 827 O O . VAL A 1 104 ? 11.938 10.141 6.875 1 98.88 104 VAL A O 1
ATOM 830 N N . THR A 1 105 ? 12.609 10.492 4.762 1 98.94 105 THR A N 1
ATOM 831 C CA . THR A 1 105 ? 12.008 11.812 4.609 1 98.94 105 THR A CA 1
ATOM 832 C C . THR A 1 105 ? 11.039 11.828 3.43 1 98.94 105 THR A C 1
ATOM 834 O O . THR A 1 105 ? 11.391 11.43 2.32 1 98.94 105 THR A O 1
ATOM 837 N N . VAL A 1 106 ? 9.852 12.266 3.699 1 98.94 106 VAL A N 1
ATOM 838 C CA . VAL A 1 106 ? 8.82 12.359 2.676 1 98.94 106 VAL A CA 1
ATOM 839 C C . VAL A 1 106 ? 8.547 13.828 2.348 1 98.94 106 VAL A C 1
ATOM 841 O O . VAL A 1 106 ? 8.391 14.648 3.252 1 98.94 106 VAL A O 1
ATOM 844 N N . THR A 1 107 ? 8.508 14.133 1.106 1 98.94 107 THR A N 1
ATOM 845 C CA . THR A 1 107 ? 8.07 15.438 0.633 1 98.94 107 THR A CA 1
ATOM 846 C C . THR A 1 107 ? 6.902 15.289 -0.343 1 98.94 107 THR A C 1
ATOM 848 O O . THR A 1 107 ? 6.91 14.406 -1.198 1 98.94 107 THR A O 1
ATOM 851 N N . ALA A 1 108 ? 5.965 16.141 -0.164 1 98.88 108 ALA A N 1
ATOM 852 C CA . ALA A 1 108 ? 4.82 16.156 -1.071 1 98.88 108 ALA A CA 1
ATOM 853 C C . ALA A 1 108 ? 4.551 17.562 -1.593 1 98.88 108 ALA A C 1
ATOM 855 O O . ALA A 1 108 ? 4.691 18.531 -0.857 1 98.88 108 ALA A O 1
ATOM 856 N N . GLN A 1 109 ? 4.238 17.625 -2.818 1 98.88 109 GLN A N 1
ATOM 857 C CA . GLN A 1 109 ? 3.803 18.844 -3.471 1 98.88 109 GLN A CA 1
ATOM 858 C C . GLN A 1 109 ? 2.355 18.734 -3.941 1 98.88 109 GLN A C 1
ATOM 860 O O . GLN A 1 109 ? 2 17.797 -4.656 1 98.88 109 GLN A O 1
ATOM 865 N N . LYS A 1 110 ? 1.599 19.719 -3.588 1 98.69 110 LYS A N 1
ATOM 866 C CA . LYS A 1 110 ? 0.203 19.766 -4.016 1 98.69 110 LYS A CA 1
ATOM 867 C C . LYS A 1 110 ? 0.099 19.984 -5.523 1 98.69 110 LYS A C 1
ATOM 869 O O . LYS A 1 110 ? 0.59 21 -6.039 1 98.69 110 LYS A O 1
ATOM 874 N N . SER A 1 111 ? -0.485 19.125 -6.188 1 98.19 111 SER A N 1
ATOM 875 C CA . SER A 1 111 ? -0.743 19.281 -7.613 1 98.19 111 SER A CA 1
ATOM 876 C C . SER A 1 111 ? -2.121 19.891 -7.863 1 98.19 111 SER A C 1
ATOM 878 O O . SER A 1 111 ? -2.309 20.656 -8.805 1 98.19 111 SER A O 1
ATOM 880 N N . PHE A 1 112 ? -3.021 19.391 -7.059 1 95.56 112 PHE A N 1
ATOM 881 C CA . PHE A 1 112 ? -4.418 19.781 -7.215 1 95.56 112 PHE A CA 1
ATOM 882 C C . PHE A 1 112 ? -5.156 19.688 -5.887 1 95.56 112 PHE A C 1
ATOM 884 O O . PHE A 1 112 ? -4.93 18.766 -5.105 1 95.56 112 PHE A O 1
ATOM 891 N N . PHE A 1 113 ? -5.98 20.734 -5.598 1 96.44 113 PHE A N 1
ATOM 892 C CA . PHE A 1 113 ? -6.906 20.672 -4.473 1 96.44 113 PHE A CA 1
ATOM 893 C C . PHE A 1 113 ? -8.18 21.453 -4.781 1 96.44 113 PHE A C 1
ATOM 895 O O . PHE A 1 113 ? -8.211 22.672 -4.656 1 96.44 113 PHE A O 1
ATOM 902 N N . ARG A 1 114 ? -9.164 20.672 -5.137 1 93.62 114 ARG A N 1
ATOM 903 C CA . ARG A 1 114 ? -10.438 21.281 -5.496 1 93.62 114 ARG A CA 1
ATOM 904 C C . ARG A 1 114 ? -11.594 20.328 -5.211 1 93.62 114 ARG A C 1
ATOM 906 O O . ARG A 1 114 ? -11.5 19.125 -5.477 1 93.62 114 ARG A O 1
ATOM 913 N N . PHE A 1 115 ? -12.719 20.891 -4.707 1 91.94 115 PHE A N 1
ATOM 914 C CA . PHE A 1 115 ? -13.945 20.141 -4.473 1 91.94 115 PHE A CA 1
ATOM 915 C C . PHE A 1 115 ? -13.664 18.906 -3.615 1 91.94 115 PHE A C 1
ATOM 917 O O . PHE A 1 115 ? -14.172 17.812 -3.896 1 91.94 115 PHE A O 1
ATOM 924 N N . GLY A 1 116 ? -12.758 19.062 -2.715 1 92.69 116 GLY A N 1
ATOM 925 C CA . GLY A 1 116 ? -12.492 18 -1.753 1 92.69 116 GLY A CA 1
ATOM 926 C C . GLY A 1 116 ? -11.484 16.984 -2.25 1 92.69 116 GLY A C 1
ATOM 927 O O . GLY A 1 116 ? -11.07 16.094 -1.504 1 92.69 116 GLY A O 1
ATOM 928 N N . LYS A 1 117 ? -11.117 17.188 -3.502 1 97 117 LYS A N 1
ATOM 929 C CA . LYS A 1 117 ? -10.117 16.266 -4.039 1 97 117 LYS A CA 1
ATOM 930 C C . LYS A 1 117 ? -8.703 16.828 -3.873 1 97 117 LYS A C 1
ATOM 932 O O . LYS A 1 117 ? -8.438 17.969 -4.246 1 97 117 LYS A O 1
ATOM 937 N N . LEU A 1 118 ? -7.828 16.078 -3.273 1 98.25 118 LEU A N 1
ATOM 938 C CA . LEU A 1 118 ? -6.426 16.453 -3.119 1 98.25 118 LEU A CA 1
ATOM 939 C C . LEU A 1 118 ? -5.52 15.484 -3.873 1 98.25 118 LEU A C 1
ATOM 941 O O . LEU A 1 118 ? -5.633 14.273 -3.715 1 98.25 118 LEU A O 1
ATOM 945 N N . LYS A 1 119 ? -4.742 16.016 -4.785 1 98.75 119 LYS A N 1
ATOM 946 C CA . LYS A 1 119 ? -3.719 15.258 -5.508 1 98.75 119 LYS A CA 1
ATOM 947 C C . LYS A 1 119 ? -2.322 15.797 -5.203 1 98.75 119 LYS A C 1
ATOM 949 O O . LYS A 1 119 ? -2.1 17.016 -5.23 1 98.75 119 LYS A O 1
ATOM 954 N N . CYS A 1 120 ? -1.399 14.898 -4.965 1 98.69 120 CYS A N 1
ATOM 955 C CA . CYS A 1 120 ? -0.047 15.297 -4.586 1 98.69 120 CYS A CA 1
ATOM 956 C C . CYS A 1 120 ? 0.992 14.484 -5.348 1 98.69 120 CYS A C 1
ATOM 958 O O . CYS A 1 120 ? 0.814 13.281 -5.555 1 98.69 120 CYS A O 1
ATOM 960 N N . ASP A 1 121 ? 2.066 15.172 -5.727 1 98.94 121 ASP A N 1
ATOM 961 C CA . ASP A 1 121 ? 3.307 14.484 -6.074 1 98.94 121 ASP A CA 1
ATOM 962 C C . ASP A 1 121 ? 4.145 14.203 -4.828 1 98.94 121 ASP A C 1
ATOM 964 O O . ASP A 1 121 ? 4.375 15.094 -4.012 1 98.94 121 ASP A O 1
ATOM 968 N N . VAL A 1 122 ? 4.629 12.984 -4.691 1 98.94 122 VAL A N 1
ATOM 969 C CA . VAL A 1 122 ? 5.312 12.633 -3.451 1 98.94 122 VAL A CA 1
ATOM 970 C C . VAL A 1 122 ? 6.652 11.969 -3.771 1 98.94 122 VAL A C 1
ATOM 972 O O . VAL A 1 122 ? 6.766 11.234 -4.758 1 98.94 122 VAL A O 1
ATOM 975 N N . ILE A 1 123 ? 7.641 12.234 -2.91 1 98.94 123 ILE A N 1
ATOM 976 C CA . ILE A 1 123 ? 8.969 11.625 -2.982 1 98.94 123 ILE A CA 1
ATOM 977 C C . ILE A 1 123 ? 9.422 11.211 -1.584 1 98.94 123 ILE A C 1
ATOM 979 O O . ILE A 1 123 ? 9.234 11.953 -0.619 1 98.94 123 ILE A O 1
ATOM 983 N N . MET A 1 124 ? 9.961 10.039 -1.445 1 98.94 124 MET A N 1
ATOM 984 C CA . MET A 1 124 ? 10.578 9.562 -0.213 1 98.94 124 MET A CA 1
ATOM 985 C C . MET A 1 124 ? 12.078 9.359 -0.406 1 98.94 124 MET A C 1
ATOM 987 O O . MET A 1 124 ? 12.5 8.719 -1.373 1 98.94 124 MET A O 1
ATOM 991 N N . LYS A 1 125 ? 12.844 9.898 0.462 1 98.94 125 LYS A N 1
ATOM 992 C CA . LYS A 1 125 ? 14.289 9.695 0.471 1 98.94 125 LYS A CA 1
ATOM 993 C C . LYS A 1 125 ? 14.734 8.961 1.729 1 98.94 125 LYS A C 1
ATOM 995 O O . LYS A 1 125 ? 14.141 9.125 2.797 1 98.94 125 LYS A O 1
ATOM 1000 N N . ASN A 1 126 ? 15.758 8.117 1.574 1 98.44 126 ASN A N 1
ATOM 1001 C CA . ASN A 1 126 ? 16.344 7.469 2.744 1 98.44 126 ASN A CA 1
ATOM 1002 C C . ASN A 1 126 ? 17.344 8.375 3.445 1 98.44 126 ASN A C 1
ATOM 1004 O O . ASN A 1 126 ? 17.484 9.555 3.094 1 98.44 126 ASN A O 1
ATOM 1008 N N . GLN A 1 127 ? 17.984 7.887 4.414 1 96.31 127 GLN A N 1
ATOM 1009 C CA . GLN A 1 127 ? 18.891 8.688 5.23 1 96.31 127 GLN A CA 1
ATOM 1010 C C . GLN A 1 127 ? 20.062 9.188 4.402 1 96.31 127 GLN A C 1
ATOM 1012 O O . GLN A 1 127 ? 20.625 10.25 4.695 1 96.31 127 GLN A O 1
ATOM 1017 N N . ALA A 1 128 ? 20.391 8.43 3.398 1 96.75 128 ALA A N 1
ATOM 1018 C CA . ALA A 1 128 ? 21.516 8.797 2.537 1 96.75 128 ALA A CA 1
ATOM 1019 C C . ALA A 1 128 ? 21.094 9.828 1.498 1 96.75 128 ALA A C 1
ATOM 1021 O O . ALA A 1 128 ? 21.906 10.258 0.667 1 96.75 128 ALA A O 1
ATOM 1022 N N . GLY A 1 129 ? 19.828 10.203 1.515 1 97.69 129 GLY A N 1
ATOM 1023 C CA . GLY A 1 129 ? 19.328 11.203 0.591 1 97.69 129 GLY A CA 1
ATOM 1024 C C . GLY A 1 129 ? 18.938 10.633 -0.76 1 97.69 129 GLY A C 1
ATOM 1025 O O . GLY A 1 129 ? 18.641 11.383 -1.694 1 97.69 129 GLY A O 1
ATOM 1026 N N . GLN A 1 130 ? 18.938 9.328 -0.883 1 98.62 130 GLN A N 1
ATOM 1027 C CA . GLN A 1 130 ? 18.562 8.688 -2.139 1 98.62 130 GLN A CA 1
ATOM 1028 C C . GLN A 1 130 ? 17.047 8.516 -2.234 1 98.62 130 GLN A C 1
ATOM 1030 O O . GLN A 1 130 ? 16.391 8.164 -1.25 1 98.62 130 GLN A O 1
ATOM 1035 N N . GLU A 1 131 ? 16.516 8.781 -3.449 1 98.81 131 GLU A N 1
ATOM 1036 C CA . GLU A 1 131 ? 15.109 8.5 -3.678 1 98.81 131 GLU A CA 1
ATOM 1037 C C . GLU A 1 131 ? 14.82 7 -3.623 1 98.81 131 GLU A C 1
ATOM 1039 O O . GLU A 1 131 ? 15.461 6.215 -4.328 1 98.81 131 GLU A O 1
ATOM 1044 N N . VAL A 1 132 ? 13.875 6.613 -2.781 1 98.81 132 VAL A N 1
ATOM 1045 C CA . VAL A 1 132 ? 13.602 5.188 -2.65 1 98.81 132 VAL A CA 1
ATOM 1046 C C . VAL A 1 132 ? 12.203 4.883 -3.17 1 98.81 132 VAL A C 1
ATOM 1048 O O . VAL A 1 132 ? 11.875 3.727 -3.459 1 98.81 132 VAL A O 1
ATOM 1051 N N . CYS A 1 133 ? 11.367 5.84 -3.248 1 98.81 133 CYS A N 1
ATOM 1052 C CA . CYS A 1 133 ? 9.992 5.719 -3.719 1 98.81 133 CYS A CA 1
ATOM 1053 C C . CYS A 1 133 ? 9.445 7.074 -4.148 1 98.81 133 CYS A C 1
ATOM 1055 O O . CYS A 1 133 ? 9.773 8.102 -3.551 1 98.81 133 CYS A O 1
ATOM 1057 N N . LYS A 1 134 ? 8.602 7.117 -5.168 1 98.94 134 LYS A N 1
ATOM 1058 C CA . LYS A 1 134 ? 7.969 8.359 -5.609 1 98.94 134 LYS A CA 1
ATOM 1059 C C . LYS A 1 134 ? 6.672 8.078 -6.363 1 98.94 134 LYS A C 1
ATOM 1061 O O . LYS A 1 134 ? 6.422 6.945 -6.777 1 98.94 134 LYS A O 1
ATOM 1066 N N . GLY A 1 135 ? 5.82 9.086 -6.527 1 98.88 135 GLY A N 1
ATOM 1067 C CA . GLY A 1 135 ? 4.594 8.875 -7.277 1 98.88 135 GLY A CA 1
ATOM 1068 C C . GLY A 1 135 ? 3.557 9.961 -7.039 1 98.88 135 GLY A C 1
ATOM 1069 O O . GLY A 1 135 ? 3.902 11.102 -6.719 1 98.88 135 GLY A O 1
ATOM 1070 N N . ILE A 1 136 ? 2.324 9.617 -7.316 1 98.94 136 ILE A N 1
ATOM 1071 C CA . ILE A 1 136 ? 1.175 10.508 -7.203 1 98.94 136 ILE A CA 1
ATOM 1072 C C . ILE A 1 136 ? 0.107 9.859 -6.324 1 98.94 136 ILE A C 1
ATOM 1074 O O . ILE A 1 136 ? -0.247 8.695 -6.516 1 98.94 136 ILE A O 1
ATOM 1078 N N . LEU A 1 137 ? -0.325 10.57 -5.375 1 98.88 137 LEU A N 1
ATOM 1079 C CA . LEU A 1 137 ? -1.39 10.133 -4.48 1 98.88 137 LEU A CA 1
ATOM 1080 C C . LEU A 1 137 ? -2.605 11.047 -4.59 1 98.88 137 LEU A C 1
ATOM 1082 O O . LEU A 1 137 ? -2.461 12.266 -4.715 1 98.88 137 LEU A O 1
ATOM 1086 N N . SER A 1 138 ? -3.76 10.453 -4.508 1 98.69 138 SER A N 1
ATOM 1087 C CA . SER A 1 138 ? -4.984 11.242 -4.496 1 98.69 138 SER A CA 1
ATOM 1088 C C . SER A 1 138 ? -5.961 10.734 -3.441 1 98.69 138 SER A C 1
ATOM 1090 O O . SER A 1 138 ? -6.004 9.539 -3.152 1 98.69 138 SER A O 1
ATOM 1092 N N . GLY A 1 139 ? -6.668 11.617 -2.912 1 97.88 139 GLY A N 1
ATOM 1093 C CA . GLY A 1 139 ? -7.73 11.32 -1.966 1 97.88 139 GLY A CA 1
ATOM 1094 C C . GLY A 1 139 ? -8.875 12.312 -2.025 1 97.88 139 GLY A C 1
ATOM 1095 O O . GLY A 1 139 ? -8.773 13.352 -2.678 1 97.88 139 GLY A O 1
ATOM 1096 N N . MET A 1 140 ? -9.922 11.914 -1.452 1 96.62 140 MET A N 1
ATOM 1097 C CA . MET A 1 140 ? -11.117 12.75 -1.319 1 96.62 140 MET A CA 1
ATOM 1098 C C . MET A 1 140 ? -11.383 13.094 0.144 1 96.62 140 MET A C 1
ATOM 1100 O O . MET A 1 140 ? -11.383 12.211 1.001 1 96.62 140 MET A O 1
ATOM 1104 N N . ILE A 1 141 ? -11.531 14.336 0.413 1 93 141 ILE A N 1
ATOM 1105 C CA . ILE A 1 141 ? -11.828 14.828 1.753 1 93 141 ILE A CA 1
ATOM 1106 C C . ILE A 1 141 ? -13.289 15.273 1.826 1 93 141 ILE A C 1
ATOM 1108 O O . ILE A 1 141 ? -13.695 16.219 1.134 1 93 141 ILE A O 1
ATOM 1112 N N . THR A 1 142 ? -13.969 14.57 2.596 1 89.81 142 THR A N 1
ATOM 1113 C CA . THR A 1 142 ? -15.398 14.867 2.682 1 89.81 142 THR A CA 1
ATOM 1114 C C . THR A 1 142 ? -15.859 14.875 4.133 1 89.81 142 THR A C 1
ATOM 1116 O O . THR A 1 142 ? -15.195 14.312 5.008 1 89.81 142 THR A O 1
ATOM 1119 N N . ASN A 1 143 ? -16.875 15.625 4.383 1 83.31 143 ASN A N 1
ATOM 1120 C CA . ASN A 1 143 ? -17.531 15.57 5.688 1 83.31 143 ASN A CA 1
ATOM 1121 C C . ASN A 1 143 ? -18.734 14.625 5.68 1 83.31 143 ASN A C 1
ATOM 1123 O O . ASN A 1 143 ? -19.516 14.625 4.727 1 83.31 143 ASN A O 1
ATOM 1127 N N . LYS A 1 144 ? -18.656 13.617 6.648 1 71 144 LYS A N 1
ATOM 1128 C CA . LYS A 1 144 ? -19.828 12.773 6.777 1 71 144 LYS A CA 1
ATOM 1129 C C . LYS A 1 144 ? -21.094 13.617 6.91 1 71 144 LYS A C 1
ATOM 1131 O O . LYS A 1 144 ? -21.094 14.656 7.574 1 71 144 LYS A O 1
ATOM 1136 N N . LEU A 1 145 ? -22.047 13.422 5.949 1 51.22 145 LEU A N 1
ATOM 1137 C CA . LEU A 1 145 ? -23.328 14.102 6.102 1 51.22 145 LEU A CA 1
ATOM 1138 C C . LEU A 1 145 ? -24 13.703 7.414 1 51.22 145 LEU A C 1
ATOM 1140 O O . LEU A 1 145 ? -23.984 12.531 7.801 1 51.22 145 LEU A O 1
ATOM 1144 N N . MET B 1 1 ? 2.645 -27.5 -11.961 1 84.81 1 MET B N 1
ATOM 1145 C CA . MET B 1 1 ? 2.635 -26.922 -10.617 1 84.81 1 MET B CA 1
ATOM 1146 C C . MET B 1 1 ? 1.207 -26.703 -10.133 1 84.81 1 MET B C 1
ATOM 1148 O O . MET B 1 1 ? 0.37 -26.188 -10.875 1 84.81 1 MET B O 1
ATOM 1152 N N . THR B 1 2 ? 0.922 -27.188 -8.977 1 90.38 2 THR B N 1
ATOM 1153 C CA . THR B 1 2 ? -0.422 -27.016 -8.43 1 90.38 2 THR B CA 1
ATOM 1154 C C . THR B 1 2 ? -0.56 -25.688 -7.715 1 90.38 2 THR B C 1
ATOM 1156 O O . THR B 1 2 ? 0.44 -25.031 -7.406 1 90.38 2 THR B O 1
ATOM 1159 N N . VAL B 1 3 ? -1.834 -25.297 -7.57 1 91.5 3 VAL B N 1
ATOM 1160 C CA . VAL B 1 3 ? -2.1 -24.047 -6.875 1 91.5 3 VAL B CA 1
ATOM 1161 C C . VAL B 1 3 ? -1.526 -24.109 -5.461 1 91.5 3 VAL B C 1
ATOM 1163 O O . VAL B 1 3 ? -1.038 -23.094 -4.938 1 91.5 3 VAL B O 1
ATOM 1166 N N . GLN B 1 4 ? -1.52 -25.281 -4.863 1 92.19 4 GLN B N 1
ATOM 11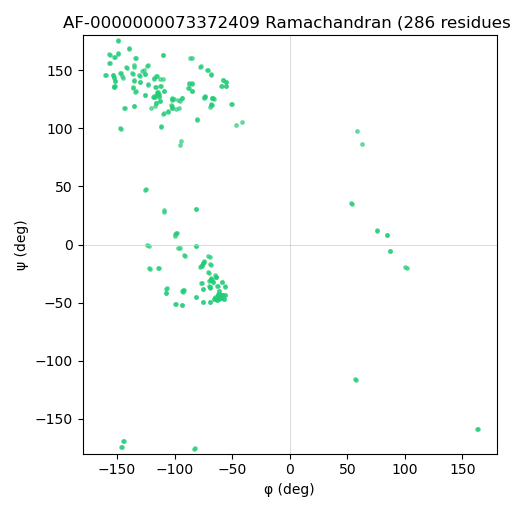67 C CA . GLN B 1 4 ? -0.984 -25.453 -3.516 1 92.19 4 GLN B CA 1
ATOM 1168 C C . GLN B 1 4 ? 0.533 -25.281 -3.504 1 92.19 4 GLN B C 1
ATOM 1170 O O . GLN B 1 4 ? 1.095 -24.719 -2.559 1 92.19 4 GLN B O 1
ATOM 1175 N N . ASP B 1 5 ? 1.132 -25.75 -4.535 1 93.19 5 ASP B N 1
ATOM 1176 C CA . ASP B 1 5 ? 2.578 -25.609 -4.664 1 93.19 5 ASP B CA 1
ATOM 1177 C C . ASP B 1 5 ? 2.971 -24.125 -4.711 1 93.19 5 ASP B C 1
ATOM 1179 O O . ASP B 1 5 ? 3.979 -23.734 -4.121 1 93.19 5 ASP B O 1
ATOM 1183 N N . ILE B 1 6 ? 2.15 -23.406 -5.406 1 95.62 6 ILE B N 1
ATOM 1184 C CA . ILE B 1 6 ? 2.424 -21.984 -5.562 1 95.62 6 ILE B CA 1
ATOM 1185 C C . ILE B 1 6 ? 2.375 -21.297 -4.199 1 95.62 6 ILE B C 1
ATOM 1187 O O . ILE B 1 6 ? 3.291 -20.547 -3.84 1 95.62 6 ILE B O 1
ATOM 1191 N N . ILE B 1 7 ? 1.37 -21.547 -3.424 1 94.5 7 ILE B N 1
ATOM 1192 C CA . ILE B 1 7 ? 1.149 -20.891 -2.139 1 94.5 7 ILE B CA 1
ATOM 1193 C C . ILE B 1 7 ? 2.297 -21.219 -1.187 1 94.5 7 ILE B C 1
ATOM 1195 O O . ILE B 1 7 ? 2.789 -20.344 -0.47 1 94.5 7 ILE B O 1
ATOM 1199 N N . ILE B 1 8 ? 2.826 -22.422 -1.25 1 91.88 8 ILE B N 1
ATOM 1200 C CA . ILE B 1 8 ? 3.887 -22.891 -0.364 1 91.88 8 ILE B CA 1
ATOM 1201 C C . ILE B 1 8 ? 5.195 -22.172 -0.707 1 91.88 8 ILE B C 1
ATOM 1203 O O . ILE B 1 8 ? 6.051 -21.984 0.159 1 91.88 8 ILE B O 1
ATOM 1207 N N . ARG B 1 9 ? 5.285 -21.734 -1.88 1 92.94 9 ARG B N 1
ATOM 1208 C CA . ARG B 1 9 ? 6.531 -21.141 -2.361 1 92.94 9 ARG B CA 1
ATOM 1209 C C . ARG B 1 9 ? 6.551 -19.641 -2.121 1 92.94 9 ARG B C 1
ATOM 1211 O O . ARG B 1 9 ? 7.562 -18.969 -2.359 1 92.94 9 ARG B O 1
ATOM 1218 N N . LEU B 1 10 ? 5.449 -19.047 -1.723 1 93.31 10 LEU B N 1
ATOM 1219 C CA . LEU B 1 10 ? 5.391 -17.625 -1.455 1 93.31 10 LEU B CA 1
ATOM 1220 C C . LEU B 1 10 ? 6.449 -17.219 -0.436 1 93.31 10 LEU B C 1
ATOM 1222 O O . LEU B 1 10 ? 6.633 -17.891 0.577 1 93.31 10 LEU B O 1
ATOM 1226 N N . PRO B 1 11 ? 7.074 -16.125 -0.741 1 90.12 11 PRO B N 1
ATOM 1227 C CA . PRO B 1 11 ? 8.07 -15.648 0.216 1 90.12 11 PRO B CA 1
ATOM 1228 C C . PRO B 1 11 ? 7.453 -14.875 1.377 1 90.12 11 PRO B C 1
ATOM 1230 O O . PRO B 1 11 ? 8.023 -13.883 1.839 1 90.12 11 PRO B O 1
ATOM 1233 N N . TYR B 1 12 ? 6.246 -15.188 1.782 1 91.69 12 TYR B N 1
ATOM 1234 C CA . TYR B 1 12 ? 5.496 -14.492 2.822 1 91.69 12 TYR B CA 1
ATOM 1235 C C . TYR B 1 12 ? 5.004 -15.469 3.885 1 91.69 12 TYR B C 1
ATOM 1237 O O . TYR B 1 12 ? 4.762 -16.641 3.594 1 91.69 12 TYR B O 1
ATOM 1245 N N . SER B 1 13 ? 4.898 -14.969 5.051 1 91.25 13 SER B N 1
ATOM 1246 C CA . SER B 1 13 ? 4.258 -15.695 6.141 1 91.25 13 SER B CA 1
ATOM 1247 C C . SER B 1 13 ? 3.395 -14.773 6.992 1 91.25 13 SER B C 1
ATOM 1249 O O . SER B 1 13 ? 3.428 -13.555 6.824 1 91.25 13 SER B O 1
ATOM 1251 N N . LYS B 1 14 ? 2.607 -15.367 7.84 1 89.44 14 LYS B N 1
ATOM 1252 C CA . LYS B 1 14 ? 1.821 -14.539 8.758 1 89.44 14 LYS B CA 1
ATOM 1253 C C . LYS B 1 14 ? 2.725 -13.68 9.633 1 89.44 14 LYS B C 1
ATOM 1255 O O . LYS B 1 14 ? 3.785 -14.125 10.078 1 89.44 14 LYS B O 1
ATOM 1260 N N . PRO B 1 15 ? 2.277 -12.492 9.727 1 89.25 15 PRO B N 1
ATOM 1261 C CA . PRO B 1 15 ? 0.986 -11.852 9.469 1 89.25 15 PRO B CA 1
ATOM 1262 C C . PRO B 1 15 ? 0.939 -11.125 8.125 1 89.25 15 PRO B C 1
ATOM 1264 O O . PRO B 1 15 ? -0.028 -10.422 7.836 1 89.25 15 PRO B O 1
ATOM 1267 N N . PHE B 1 16 ? 1.846 -11.219 7.273 1 93.44 16 PHE B N 1
ATOM 1268 C CA . PHE B 1 16 ? 1.871 -10.484 6.02 1 93.44 16 PHE B CA 1
ATOM 1269 C C . PHE B 1 16 ? 1.622 -11.414 4.836 1 93.44 16 PHE B C 1
ATOM 1271 O O . PHE B 1 16 ? 2.238 -11.258 3.779 1 93.44 16 PHE B O 1
ATOM 1278 N N . LEU B 1 17 ? 0.896 -12.484 5.082 1 95 17 LEU B N 1
ATOM 1279 C CA . LEU B 1 17 ? 0.426 -13.406 4.047 1 95 17 LEU B CA 1
ATOM 1280 C C . LEU B 1 17 ? -1.045 -13.156 3.729 1 95 17 LEU B C 1
ATOM 1282 O O . LEU B 1 17 ? -1.911 -13.336 4.586 1 95 17 LEU B O 1
ATOM 1286 N N . PHE B 1 18 ? -1.334 -12.797 2.473 1 97.5 18 PHE B N 1
ATOM 1287 C CA . PHE B 1 18 ? -2.686 -12.391 2.102 1 97.5 18 PHE B CA 1
ATOM 1288 C C . PHE B 1 18 ? -3.207 -13.234 0.947 1 97.5 18 PHE B C 1
ATOM 1290 O O . PHE B 1 18 ? -3.73 -12.695 -0.033 1 97.5 18 PHE B O 1
ATOM 1297 N N . VAL B 1 19 ? -3.023 -14.492 1.112 1 98.12 19 VAL B N 1
ATOM 1298 C CA . VAL B 1 19 ? -3.551 -15.484 0.18 1 98.12 19 VAL B CA 1
ATOM 1299 C C . VAL B 1 19 ? -4.18 -16.641 0.955 1 98.12 19 VAL B C 1
ATOM 1301 O O . VAL B 1 19 ? -3.506 -17.312 1.736 1 98.12 19 VAL B O 1
ATOM 1304 N N . ASP B 1 20 ? -5.457 -16.875 0.759 1 97.88 20 ASP B N 1
ATOM 1305 C CA . ASP B 1 20 ? -6.117 -18.047 1.338 1 97.88 20 ASP B CA 1
ATOM 1306 C C . ASP B 1 20 ? -6.129 -19.203 0.356 1 97.88 20 ASP B C 1
ATOM 1308 O O . ASP B 1 20 ? -5.773 -20.328 0.717 1 97.88 20 ASP B O 1
ATOM 1312 N N . GLU B 1 21 ? -6.637 -18.844 -0.881 1 97.25 21 GLU B N 1
ATOM 1313 C CA . GLU B 1 21 ? -6.828 -19.875 -1.902 1 97.25 21 GLU B CA 1
ATOM 1314 C C . GLU B 1 21 ? -6.559 -19.312 -3.297 1 97.25 21 GLU B C 1
ATOM 1316 O O . GLU B 1 21 ? -6.812 -18.141 -3.564 1 97.25 21 GLU B O 1
ATOM 1321 N N . LEU B 1 22 ? -5.992 -20.203 -4.117 1 98.5 22 LEU B N 1
ATOM 1322 C CA . LEU B 1 22 ? -5.98 -19.953 -5.555 1 98.5 22 LEU B CA 1
ATOM 1323 C C . LEU B 1 22 ? -7.043 -20.781 -6.258 1 98.5 22 LEU B C 1
ATOM 1325 O O . LEU B 1 22 ? -7.094 -22 -6.086 1 98.5 22 LEU B O 1
ATOM 1329 N N . LEU B 1 23 ? -7.852 -20.141 -6.984 1 98.06 23 LEU B N 1
ATOM 1330 C CA . LEU B 1 23 ? -8.984 -20.812 -7.625 1 98.06 23 LEU B CA 1
ATOM 1331 C C . LEU B 1 23 ? -8.617 -21.281 -9.031 1 98.06 23 LEU B C 1
ATOM 1333 O O . LEU B 1 23 ? -9.078 -22.328 -9.484 1 98.06 23 LEU B O 1
ATOM 1337 N N . ASP B 1 24 ? -7.859 -20.422 -9.695 1 97.12 24 ASP B N 1
ATOM 1338 C CA . ASP B 1 24 ? -7.465 -20.719 -11.07 1 97.12 24 ASP B CA 1
ATOM 1339 C C . ASP B 1 24 ? -6.152 -20.016 -11.422 1 97.12 24 ASP B C 1
ATOM 1341 O O . ASP B 1 24 ? -5.863 -18.938 -10.914 1 97.12 24 ASP B O 1
ATOM 1345 N N . VAL B 1 25 ? -5.383 -20.719 -12.266 1 97.94 25 VAL B N 1
ATOM 1346 C CA . VAL B 1 25 ? -4.152 -20.125 -12.773 1 97.94 25 VAL B CA 1
ATOM 1347 C C . VAL B 1 25 ? -3.803 -20.719 -14.133 1 97.94 25 VAL B C 1
ATOM 1349 O O . VAL B 1 25 ? -3.967 -21.922 -14.344 1 97.94 25 VAL B O 1
ATOM 1352 N N . ASN B 1 26 ? -3.443 -19.938 -15.023 1 97.69 26 ASN B N 1
ATOM 1353 C CA . ASN B 1 26 ? -2.857 -20.344 -16.297 1 97.69 26 ASN B CA 1
ATOM 1354 C C . ASN B 1 26 ? -1.794 -19.344 -16.766 1 97.69 26 ASN B C 1
ATOM 1356 O O . ASN B 1 26 ? -1.375 -18.469 -15.992 1 97.69 26 ASN B O 1
ATOM 1360 N N . GLU B 1 27 ? -1.315 -19.422 -17.984 1 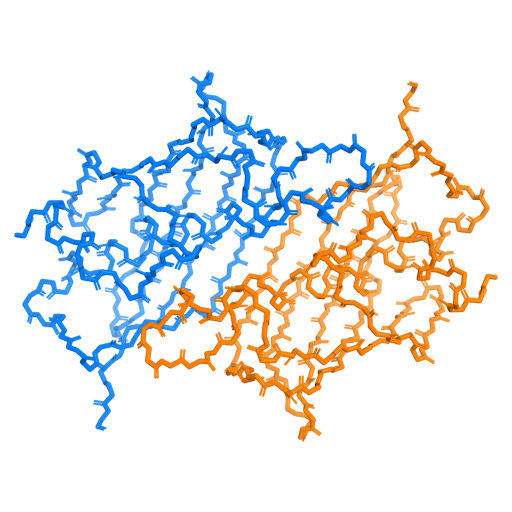97.06 27 GLU B N 1
ATOM 1361 C CA . GLU B 1 27 ? -0.19 -18.609 -18.453 1 97.06 27 GLU B CA 1
ATOM 1362 C C . GLU B 1 27 ? -0.581 -17.141 -18.578 1 97.06 27 GLU B C 1
ATOM 1364 O O . GLU B 1 27 ? 0.286 -16.266 -18.672 1 97.06 27 GLU B O 1
ATOM 1369 N N . ASN B 1 28 ? -1.881 -16.891 -18.469 1 98.38 28 ASN B N 1
ATOM 1370 C CA . ASN B 1 28 ? -2.322 -15.523 -18.766 1 98.38 28 ASN B CA 1
ATOM 1371 C C . ASN B 1 28 ? -3.045 -14.898 -17.578 1 98.38 28 ASN B C 1
ATOM 1373 O O . ASN B 1 28 ? -3.223 -13.68 -17.516 1 98.38 28 ASN B O 1
ATOM 1377 N N . SER B 1 29 ? -3.51 -15.766 -16.703 1 98.62 29 SER B N 1
ATOM 1378 C CA . SER B 1 29 ? -4.371 -15.203 -15.664 1 98.62 29 SER B CA 1
ATOM 1379 C C . SER B 1 29 ? -4.309 -16.031 -14.391 1 98.62 29 SER B C 1
ATOM 1381 O O . SER B 1 29 ? -3.873 -17.188 -14.406 1 98.62 29 SER B O 1
ATOM 1383 N N . ILE B 1 30 ? -4.734 -15.398 -13.32 1 98.75 30 ILE B N 1
ATOM 1384 C CA . ILE B 1 30 ? -4.852 -16.078 -12.031 1 98.75 30 ILE B CA 1
ATOM 1385 C C . ILE B 1 30 ? -6.027 -15.492 -11.25 1 98.75 30 ILE B C 1
ATOM 1387 O O . ILE B 1 30 ? -6.352 -14.312 -11.391 1 98.75 30 ILE B O 1
ATOM 1391 N N . THR B 1 31 ? -6.656 -16.328 -10.469 1 98.88 31 THR B N 1
ATOM 1392 C CA . THR B 1 31 ? -7.719 -15.922 -9.555 1 98.88 31 THR B CA 1
ATOM 1393 C C . THR B 1 31 ? -7.512 -16.547 -8.18 1 98.88 31 THR B C 1
ATOM 1395 O O . THR B 1 31 ? -7.199 -17.734 -8.07 1 98.88 31 THR B O 1
ATOM 1398 N N . GLY B 1 32 ? -7.602 -15.75 -7.148 1 98.88 32 GLY B N 1
ATOM 1399 C CA . GLY B 1 32 ? -7.492 -16.234 -5.777 1 98.88 32 GLY B CA 1
ATOM 1400 C C . GLY B 1 32 ? -8.312 -15.414 -4.797 1 98.88 32 GLY B C 1
ATOM 1401 O O . GLY B 1 32 ? -8.938 -14.422 -5.176 1 98.88 32 GLY B O 1
ATOM 1402 N N . THR B 1 33 ? -8.305 -15.891 -3.525 1 98.81 33 THR B N 1
ATOM 1403 C CA . THR B 1 33 ? -9.148 -15.227 -2.539 1 98.81 33 THR B CA 1
ATOM 1404 C C . THR B 1 33 ? -8.383 -14.984 -1.245 1 98.81 33 THR B C 1
ATOM 1406 O O . THR B 1 33 ? -7.355 -15.617 -0.998 1 98.81 33 THR B O 1
ATOM 1409 N N . TYR B 1 34 ? -8.938 -14.062 -0.495 1 98.81 34 TYR B N 1
ATOM 1410 C CA . TYR B 1 34 ? -8.469 -13.773 0.856 1 98.81 34 TYR B CA 1
ATOM 1411 C C . TYR B 1 34 ? -9.586 -13.211 1.717 1 98.81 34 TYR B C 1
ATOM 1413 O O . TYR B 1 34 ? -10.422 -12.445 1.23 1 98.81 34 TYR B O 1
ATOM 1421 N N . THR B 1 35 ? -9.594 -13.57 2.967 1 98.56 35 THR B N 1
ATOM 1422 C CA . THR B 1 35 ? -10.516 -13.016 3.943 1 98.56 35 THR B CA 1
ATOM 1423 C C . THR B 1 35 ? -9.773 -12.18 4.98 1 98.56 35 THR B C 1
ATOM 1425 O O . THR B 1 35 ? -8.852 -12.664 5.633 1 98.56 35 THR B O 1
ATOM 1428 N N . PHE B 1 36 ? -10.211 -10.945 5.062 1 97.38 36 PHE B N 1
ATOM 1429 C CA . PHE B 1 36 ? -9.594 -10.055 6.043 1 97.38 36 PHE B CA 1
ATOM 1430 C C . PHE B 1 36 ? -10.18 -10.297 7.43 1 97.38 36 PHE B C 1
ATOM 1432 O O . PHE B 1 36 ? -11.242 -9.766 7.762 1 97.38 36 PHE B O 1
ATOM 1439 N N . LYS B 1 37 ? -9.383 -10.883 8.219 1 94.56 37 LYS B N 1
ATOM 1440 C CA . LYS B 1 37 ? -9.852 -11.172 9.57 1 94.56 37 LYS B CA 1
ATOM 1441 C C . LYS B 1 37 ? -9.812 -9.914 10.445 1 94.56 37 LYS B C 1
ATOM 1443 O O . LYS B 1 37 ? -8.93 -9.07 10.289 1 94.56 37 LYS B O 1
ATOM 1448 N N . GLU B 1 38 ? -10.648 -9.836 11.445 1 92.25 38 GLU B N 1
ATOM 1449 C CA . GLU B 1 38 ? -10.844 -8.633 12.242 1 92.25 38 GLU B CA 1
ATOM 1450 C C . GLU B 1 38 ? -9.672 -8.398 13.195 1 92.25 38 GLU B C 1
ATOM 1452 O O . GLU B 1 38 ? -9.484 -7.293 13.695 1 92.25 38 GLU B O 1
ATOM 1457 N N . ASP B 1 39 ? -8.875 -9.414 13.367 1 89.5 39 ASP B N 1
ATOM 1458 C CA . ASP B 1 39 ? -7.832 -9.305 14.383 1 89.5 39 ASP B CA 1
ATOM 1459 C C . ASP B 1 39 ? -6.492 -8.922 13.758 1 89.5 39 ASP B C 1
ATOM 1461 O O . ASP B 1 39 ? -5.457 -8.961 14.422 1 89.5 39 ASP B O 1
ATOM 1465 N N . LEU B 1 40 ? -6.504 -8.57 12.562 1 90.06 40 LEU B N 1
ATOM 1466 C CA . LEU B 1 40 ? -5.27 -8.148 11.906 1 90.06 40 LEU B CA 1
ATOM 1467 C C . LEU B 1 40 ? -4.777 -6.82 12.477 1 90.06 40 LEU B C 1
ATOM 1469 O O . LEU B 1 40 ? -5.578 -5.93 12.766 1 90.06 40 LEU B O 1
ATOM 1473 N N . ASP B 1 41 ? -3.578 -6.602 12.555 1 87.56 41 ASP B N 1
ATOM 1474 C CA . ASP B 1 41 ? -2.93 -5.551 13.336 1 87.56 41 ASP B CA 1
ATOM 1475 C C . ASP B 1 41 ? -3.246 -4.172 12.766 1 87.56 41 ASP B C 1
ATOM 1477 O O . ASP B 1 41 ? -3.365 -3.197 13.516 1 87.56 41 ASP B O 1
ATOM 1481 N N . PHE B 1 42 ? -3.445 -4.082 11.562 1 89.19 42 PHE B N 1
ATOM 1482 C CA . PHE B 1 42 ? -3.582 -2.76 10.961 1 89.19 42 PHE B CA 1
ATOM 1483 C C . PHE B 1 42 ? -4.949 -2.164 11.273 1 89.19 42 PHE B C 1
ATOM 1485 O O . PHE B 1 42 ? -5.156 -0.957 11.125 1 89.19 42 PHE B O 1
ATOM 1492 N N . TYR B 1 43 ? -5.922 -2.984 11.68 1 90.25 43 TYR B N 1
ATOM 1493 C CA . TYR B 1 43 ? -7.234 -2.451 12.031 1 90.25 43 TYR B CA 1
ATOM 1494 C C . TYR B 1 43 ? -7.168 -1.658 13.336 1 90.25 43 TYR B C 1
ATOM 1496 O O . TYR B 1 43 ? -7.957 -0.731 13.539 1 90.25 43 TYR B O 1
ATOM 1504 N N . ARG B 1 44 ? -6.348 -1.959 14.242 1 85 44 ARG B N 1
ATOM 1505 C CA . ARG B 1 44 ? -6.246 -1.336 15.555 1 85 44 ARG B CA 1
ATOM 1506 C C . ARG B 1 44 ? -5.84 0.129 15.438 1 85 44 ARG B C 1
ATOM 1508 O O . ARG B 1 44 ? -6.25 0.959 16.25 1 85 44 ARG B O 1
ATOM 1515 N N . GLY B 1 45 ? -5.113 0.433 14.367 1 82.88 45 GLY B N 1
ATOM 1516 C CA . GLY B 1 45 ? -4.57 1.781 14.312 1 82.88 45 GLY B CA 1
ATOM 1517 C C . GLY B 1 45 ? -5.008 2.551 13.086 1 82.88 45 GLY B C 1
ATOM 1518 O O . GLY B 1 45 ? -4.59 3.691 12.875 1 82.88 45 GLY B O 1
ATOM 1519 N N . HIS B 1 46 ? -5.785 1.904 12.227 1 85.25 46 HIS B N 1
ATOM 1520 C CA . HIS B 1 46 ? -6.18 2.559 10.984 1 85.25 46 HIS B CA 1
ATOM 1521 C C . HIS B 1 46 ? -7.582 3.148 11.094 1 85.25 46 HIS B C 1
ATOM 1523 O O . HIS B 1 46 ? -8.562 2.41 11.195 1 85.25 46 HIS B O 1
ATOM 1529 N N . PHE B 1 47 ? -7.719 4.465 11 1 76.62 47 PHE B N 1
ATOM 1530 C CA . PHE B 1 47 ? -8.945 5.254 11.031 1 76.62 47 PHE B CA 1
ATOM 1531 C C . PHE B 1 47 ? -9.656 5.102 12.367 1 76.62 47 PHE B C 1
ATOM 1533 O O . PHE B 1 47 ? -10.508 4.23 12.531 1 76.62 47 PHE B O 1
ATOM 1540 N N . LYS B 1 48 ? -9.391 5.789 13.305 1 71.19 48 LYS B N 1
ATOM 1541 C CA . LYS B 1 48 ? -9.992 5.812 14.641 1 71.19 48 LYS B CA 1
ATOM 1542 C C . LYS B 1 48 ? -11.516 5.684 14.562 1 71.19 48 LYS B C 1
ATOM 1544 O O . LYS B 1 48 ? -12.18 6.531 13.961 1 71.19 48 LYS B O 1
ATOM 1549 N N . GLY B 1 49 ? -12.016 4.578 14.891 1 70.94 49 GLY B N 1
ATOM 1550 C CA . GLY B 1 49 ? -13.461 4.465 15.008 1 70.94 49 GLY B CA 1
ATOM 1551 C C . GLY B 1 49 ? -14.109 3.828 13.797 1 70.94 49 GLY B C 1
ATOM 1552 O O . GLY B 1 49 ? -15.312 3.543 13.805 1 70.94 49 GLY B O 1
ATOM 1553 N N . ASN B 1 50 ? -13.453 3.799 12.664 1 74.56 50 ASN B N 1
ATOM 1554 C CA . ASN B 1 50 ? -13.953 3.166 11.453 1 74.56 50 ASN B CA 1
ATOM 1555 C C . ASN B 1 50 ? -13.016 2.062 10.969 1 74.56 50 ASN B C 1
ATOM 1557 O O . ASN B 1 50 ? -11.898 2.338 10.547 1 74.56 50 ASN B O 1
ATOM 1561 N N . HIS B 1 51 ? -13.609 0.935 10.984 1 84.69 51 HIS B N 1
ATOM 1562 C CA . HIS B 1 51 ? -12.703 -0.155 10.641 1 84.69 51 HIS B CA 1
ATOM 1563 C C . HIS B 1 51 ? -12.773 -0.472 9.148 1 84.69 51 HIS B C 1
ATOM 1565 O O . HIS B 1 51 ? -13.617 -1.25 8.711 1 84.69 51 HIS B O 1
ATOM 1571 N N . VAL B 1 52 ? -11.969 0.189 8.398 1 92.62 52 VAL B N 1
ATOM 1572 C CA . VAL B 1 52 ? -11.828 -0.083 6.973 1 92.62 52 VAL B CA 1
ATOM 1573 C C . VAL B 1 52 ? -10.438 -0.648 6.691 1 92.62 52 VAL B C 1
ATOM 1575 O O . VAL B 1 52 ? -9.469 -0.315 7.387 1 92.62 52 VAL B O 1
ATOM 1578 N N . THR B 1 53 ? -10.391 -1.584 5.77 1 96.31 53 THR B N 1
ATOM 1579 C CA . THR B 1 53 ? -9.094 -2.105 5.344 1 96.31 53 THR B CA 1
ATOM 1580 C C . THR B 1 53 ? -8.297 -1.041 4.594 1 96.31 53 THR B C 1
ATOM 1582 O O . THR B 1 53 ? -8.812 -0.426 3.654 1 96.31 53 THR B O 1
ATOM 1585 N N . PRO B 1 54 ? -7.102 -0.797 5.027 1 96.12 54 PRO B N 1
ATOM 1586 C CA . PRO B 1 54 ? -6.309 0.211 4.32 1 96.12 54 PRO B CA 1
ATOM 1587 C C . PRO B 1 54 ? -6.113 -0.121 2.842 1 96.12 54 PRO B C 1
ATOM 1589 O O . PRO B 1 54 ? -5.879 -1.279 2.492 1 96.12 54 PRO B O 1
ATOM 1592 N N . GLY B 1 55 ? -6.152 0.885 1.962 1 97.75 55 GLY B N 1
ATOM 1593 C CA . GLY B 1 55 ? -5.953 0.697 0.533 1 97.75 55 GLY B CA 1
ATOM 1594 C C . GLY B 1 55 ? -4.637 0.025 0.195 1 97.75 55 GLY B C 1
ATOM 1595 O O . GLY B 1 55 ? -4.57 -0.8 -0.719 1 97.75 55 GLY B O 1
ATOM 1596 N N . VAL B 1 56 ? -3.631 0.311 0.897 1 98.38 56 VAL B N 1
ATOM 1597 C CA . VAL B 1 56 ? -2.303 -0.229 0.626 1 98.38 56 VAL B CA 1
ATOM 1598 C C . VAL B 1 56 ? -2.287 -1.729 0.913 1 98.38 56 VAL B C 1
ATOM 1600 O O . VAL B 1 56 ? -1.537 -2.479 0.282 1 98.38 56 VAL B O 1
ATOM 1603 N N . ILE B 1 57 ? -3.123 -2.201 1.854 1 97.56 57 ILE B N 1
ATOM 1604 C CA . ILE B 1 57 ? -3.209 -3.623 2.164 1 97.56 57 ILE B CA 1
ATOM 1605 C C . ILE B 1 57 ? -3.977 -4.348 1.059 1 97.56 57 ILE B C 1
ATOM 1607 O O . ILE B 1 57 ? -3.629 -5.469 0.687 1 97.56 57 ILE B O 1
ATOM 1611 N N . LEU B 1 58 ? -5.004 -3.686 0.561 1 98.75 58 LEU B N 1
ATOM 1612 C CA . LEU B 1 58 ? -5.656 -4.227 -0.626 1 98.75 58 LEU B CA 1
ATOM 1613 C C . LEU B 1 58 ? -4.652 -4.414 -1.76 1 98.75 58 LEU B C 1
ATOM 1615 O O . LEU B 1 58 ? -4.645 -5.457 -2.42 1 98.75 58 LEU B O 1
ATOM 1619 N N . THR B 1 59 ? -3.801 -3.43 -1.945 1 98.88 59 THR B N 1
ATOM 1620 C CA . THR B 1 59 ? -2.762 -3.492 -2.967 1 98.88 59 THR B CA 1
ATOM 1621 C C . THR B 1 59 ? -1.836 -4.684 -2.725 1 98.88 59 THR B C 1
ATOM 1623 O O . THR B 1 59 ? -1.522 -5.43 -3.65 1 98.88 59 THR B O 1
ATOM 1626 N N . GLU B 1 60 ? -1.417 -4.859 -1.493 1 98.31 60 GLU B N 1
ATOM 1627 C CA . GLU B 1 60 ? -0.543 -5.973 -1.144 1 98.31 60 GLU B CA 1
ATOM 1628 C C . GLU B 1 60 ? -1.208 -7.312 -1.448 1 98.31 60 GLU B C 1
ATOM 1630 O O . GLU B 1 60 ? -0.567 -8.227 -1.98 1 98.31 60 GLU B O 1
ATOM 1635 N N . THR B 1 61 ? -2.459 -7.41 -1.1 1 98.69 61 THR B N 1
ATOM 1636 C CA . THR B 1 61 ? -3.227 -8.625 -1.365 1 98.69 61 THR B CA 1
ATOM 1637 C C . THR B 1 61 ? -3.252 -8.93 -2.859 1 98.69 61 THR B C 1
ATOM 1639 O O . THR B 1 61 ? -2.994 -10.062 -3.27 1 98.69 61 THR B O 1
ATOM 1642 N N . MET B 1 62 ? -3.465 -7.902 -3.641 1 98.88 62 MET B N 1
ATOM 1643 C CA . MET B 1 62 ? -3.504 -8.062 -5.09 1 98.88 62 MET B CA 1
ATOM 1644 C C . MET B 1 62 ? -2.119 -8.398 -5.641 1 98.88 62 MET B C 1
ATOM 1646 O O . MET B 1 62 ? -1.994 -9.141 -6.613 1 98.88 62 MET B O 1
ATOM 1650 N N . ALA B 1 63 ? -1.114 -7.805 -5.035 1 98.62 63 ALA B N 1
ATOM 1651 C CA . ALA B 1 63 ? 0.254 -8.102 -5.453 1 98.62 63 ALA B CA 1
ATOM 1652 C C . ALA B 1 63 ? 0.612 -9.555 -5.164 1 98.62 63 ALA B C 1
ATOM 1654 O O . ALA B 1 63 ? 1.155 -10.25 -6.027 1 98.62 63 ALA B O 1
ATOM 1655 N N . GLN B 1 64 ? 0.279 -10.023 -3.979 1 98.12 64 GLN B N 1
ATOM 1656 C CA . GLN B 1 64 ? 0.625 -11.391 -3.602 1 98.12 64 GLN B CA 1
ATOM 1657 C C . GLN B 1 64 ? -0.114 -12.406 -4.469 1 98.12 64 GLN B C 1
ATOM 1659 O O . GLN B 1 64 ? 0.501 -13.312 -5.027 1 98.12 64 GLN B O 1
ATOM 1664 N N . ILE B 1 65 ? -1.386 -12.227 -4.656 1 98.69 65 ILE B N 1
ATOM 1665 C CA . ILE B 1 65 ? -2.188 -13.172 -5.422 1 98.69 65 ILE B CA 1
ATOM 1666 C C . ILE B 1 65 ? -1.914 -12.992 -6.914 1 98.69 65 ILE B C 1
ATOM 1668 O O . ILE B 1 65 ? -1.627 -13.961 -7.617 1 98.69 65 ILE B O 1
ATOM 1672 N N . GLY B 1 66 ? -1.978 -11.789 -7.352 1 98.44 66 GLY B N 1
ATOM 1673 C CA . GLY B 1 66 ? -2.018 -11.492 -8.773 1 98.44 66 GLY B CA 1
ATOM 1674 C C . GLY B 1 66 ? -0.647 -11.516 -9.43 1 98.44 66 GLY B C 1
ATOM 1675 O O . GLY B 1 66 ? -0.488 -12.047 -10.523 1 98.44 66 GLY B O 1
ATOM 1676 N N . MET B 1 67 ? 0.296 -10.93 -8.805 1 97.94 67 MET B N 1
ATOM 1677 C CA . MET B 1 67 ? 1.601 -10.766 -9.438 1 97.94 67 MET B CA 1
ATOM 1678 C C . MET B 1 67 ? 2.582 -11.828 -8.953 1 97.94 67 MET B C 1
ATOM 1680 O O . MET B 1 67 ? 3.193 -12.523 -9.766 1 97.94 67 MET B O 1
ATOM 1684 N N . VAL B 1 68 ? 2.721 -11.992 -7.672 1 97.19 68 VAL B N 1
ATOM 1685 C CA . VAL B 1 68 ? 3.736 -12.891 -7.125 1 97.19 68 VAL B CA 1
ATOM 1686 C C . VAL B 1 68 ? 3.371 -14.336 -7.434 1 97.19 68 VAL B C 1
ATOM 1688 O O . VAL B 1 68 ? 4.184 -15.086 -7.98 1 97.19 68 VAL B O 1
ATOM 1691 N N . CYS B 1 69 ? 2.129 -14.773 -7.156 1 97.94 69 CYS B N 1
ATOM 1692 C CA . CYS B 1 69 ? 1.704 -16.141 -7.449 1 97.94 69 CYS B CA 1
ATOM 1693 C C . CYS B 1 69 ? 1.774 -16.422 -8.945 1 97.94 69 CYS B C 1
ATOM 1695 O O . CYS B 1 69 ? 2.225 -17.484 -9.359 1 97.94 69 CYS B O 1
ATOM 1697 N N . LEU B 1 70 ? 1.289 -15.438 -9.711 1 97.88 70 LEU B N 1
ATOM 1698 C CA . LEU B 1 70 ? 1.373 -15.625 -11.156 1 97.88 70 LEU B CA 1
ATOM 1699 C C . LEU B 1 70 ? 2.826 -15.734 -11.609 1 97.88 70 LEU B C 1
ATOM 1701 O O . LEU B 1 70 ? 3.156 -16.578 -12.438 1 97.88 70 LEU B O 1
ATOM 1705 N N . GLY B 1 71 ? 3.678 -14.891 -11.07 1 96.88 71 GLY B N 1
ATOM 1706 C CA . GLY B 1 71 ? 5.094 -14.961 -11.383 1 96.88 71 GLY B CA 1
ATOM 1707 C C . GLY B 1 71 ? 5.707 -16.312 -11.07 1 96.88 71 GLY B C 1
ATOM 1708 O O . GLY B 1 71 ? 6.461 -16.859 -11.875 1 96.88 71 GLY B O 1
ATOM 1709 N N . ILE B 1 72 ? 5.391 -16.812 -9.875 1 96.06 72 ILE B N 1
ATOM 1710 C CA . ILE B 1 72 ? 5.883 -18.125 -9.453 1 96.06 72 ILE B CA 1
ATOM 1711 C C . ILE B 1 72 ? 5.414 -19.203 -10.438 1 96.06 72 ILE B C 1
ATOM 1713 O O . ILE B 1 72 ? 6.195 -20.047 -10.852 1 96.06 72 ILE B O 1
ATOM 1717 N N . TYR B 1 73 ? 4.148 -19.125 -10.852 1 96.88 73 TYR B N 1
ATOM 1718 C CA . TYR B 1 73 ? 3.588 -20.062 -11.805 1 96.88 73 TYR B CA 1
ATOM 1719 C C . TYR B 1 73 ? 4.332 -20 -13.141 1 96.88 73 TYR B C 1
ATOM 1721 O O . TYR B 1 73 ? 4.715 -21.031 -13.695 1 96.88 73 TYR B O 1
ATOM 1729 N N . LEU B 1 74 ? 4.543 -18.844 -13.602 1 95.88 74 LEU B N 1
ATOM 1730 C CA . LEU B 1 74 ? 5.156 -18.625 -14.914 1 95.88 74 LEU B CA 1
ATOM 1731 C C . LEU B 1 74 ? 6.605 -19.094 -14.914 1 95.88 74 LEU B C 1
ATOM 1733 O O . LEU B 1 74 ? 7.102 -19.578 -15.945 1 95.88 74 LEU B O 1
ATOM 1737 N N . LEU B 1 75 ? 7.258 -18.984 -13.789 1 93.94 75 LEU B N 1
ATOM 1738 C CA . LEU B 1 75 ? 8.648 -19.406 -13.703 1 93.94 75 LEU B CA 1
ATOM 1739 C C . LEU B 1 75 ? 8.766 -20.922 -13.641 1 93.94 75 LEU B C 1
ATOM 1741 O O . LEU B 1 75 ? 9.75 -21.5 -14.109 1 93.94 75 LEU B O 1
ATOM 1745 N N . GLY B 1 76 ? 7.711 -21.547 -12.969 1 91.62 76 GLY B N 1
ATOM 1746 C CA . GLY B 1 76 ? 7.75 -22.984 -12.828 1 91.62 76 GLY B CA 1
ATOM 1747 C C . GLY B 1 76 ? 9 -23.484 -12.125 1 91.62 76 GLY B C 1
ATOM 1748 O O . GLY B 1 76 ? 9.344 -23.016 -11.039 1 91.62 76 GLY B O 1
ATOM 1749 N N . ASP B 1 77 ? 9.789 -24.219 -12.789 1 89.31 77 ASP B N 1
ATOM 1750 C CA . ASP B 1 77 ? 10.969 -24.875 -12.219 1 89.31 77 ASP B CA 1
ATOM 1751 C C . ASP B 1 77 ? 12.117 -23.875 -12.047 1 89.31 77 ASP B C 1
ATOM 1753 O O . ASP B 1 77 ? 13.078 -24.156 -11.32 1 89.31 77 ASP B O 1
ATOM 1757 N N . ALA B 1 78 ? 11.984 -22.828 -12.742 1 90.44 78 ALA B N 1
ATOM 1758 C CA . ALA B 1 78 ? 13.039 -21.828 -12.641 1 90.44 78 ALA B CA 1
ATOM 1759 C C . ALA B 1 78 ? 12.938 -21.047 -11.336 1 90.44 78 ALA B C 1
ATOM 1761 O O . ALA B 1 78 ? 13.875 -20.359 -10.938 1 90.44 78 ALA B O 1
ATOM 1762 N N . PHE B 1 79 ? 11.781 -21.156 -10.703 1 90.88 79 PHE B N 1
ATOM 1763 C CA . PHE B 1 79 ? 11.633 -20.531 -9.391 1 90.88 79 PHE B CA 1
ATOM 1764 C C . PHE B 1 79 ? 12.375 -21.312 -8.328 1 90.88 79 PHE B C 1
ATOM 1766 O O . PHE B 1 79 ? 12.195 -22.531 -8.211 1 90.88 79 PHE B O 1
ATOM 1773 N N . ASN B 1 80 ? 13.258 -20.609 -7.559 1 88.62 80 ASN B N 1
ATOM 1774 C CA . ASN B 1 80 ? 14.047 -21.266 -6.52 1 88.62 80 ASN B CA 1
ATOM 1775 C C . ASN B 1 80 ? 14.289 -20.328 -5.332 1 88.62 80 ASN B C 1
ATOM 1777 O O . ASN B 1 80 ? 13.734 -19.234 -5.273 1 88.62 80 ASN B O 1
ATOM 1781 N N . LYS B 1 81 ? 15.078 -20.75 -4.371 1 83.12 81 LYS B N 1
ATOM 1782 C CA . LYS B 1 81 ? 15.258 -20.062 -3.1 1 83.12 81 LYS B CA 1
ATOM 1783 C C . LYS B 1 81 ? 16 -18.734 -3.297 1 83.12 81 LYS B C 1
ATOM 1785 O O . LYS B 1 81 ? 15.953 -17.859 -2.43 1 83.12 81 LYS B O 1
ATOM 1790 N N . ASP B 1 82 ? 16.625 -18.672 -4.441 1 87.56 82 ASP B N 1
ATOM 1791 C CA . ASP B 1 82 ? 17.406 -17.469 -4.699 1 87.56 82 ASP B CA 1
ATOM 1792 C C . ASP B 1 82 ? 16.594 -16.453 -5.512 1 87.56 82 ASP B C 1
ATOM 1794 O O . ASP B 1 82 ? 17.078 -15.344 -5.773 1 87.56 82 ASP B O 1
ATOM 1798 N N . THR B 1 83 ? 15.406 -16.828 -5.883 1 90.31 83 THR B N 1
ATOM 1799 C CA . THR B 1 83 ? 14.562 -15.938 -6.672 1 90.31 83 THR B CA 1
ATOM 1800 C C . THR B 1 83 ? 14.016 -14.797 -5.812 1 90.31 83 THR B C 1
ATOM 1802 O O . THR B 1 83 ? 13.516 -15.031 -4.711 1 90.31 83 THR B O 1
ATOM 1805 N N . VAL B 1 84 ? 14.234 -13.594 -6.305 1 88.12 84 VAL B N 1
ATOM 1806 C CA . VAL B 1 84 ? 13.727 -12.398 -5.641 1 88.12 84 VAL B CA 1
ATOM 1807 C C . VAL B 1 84 ? 12.688 -11.719 -6.531 1 88.12 84 VAL B C 1
ATOM 1809 O O . VAL B 1 84 ? 12.898 -11.578 -7.742 1 88.12 84 VAL B O 1
ATOM 1812 N N . ILE B 1 85 ? 11.609 -11.398 -5.992 1 88.25 85 ILE B N 1
ATOM 1813 C CA . ILE B 1 85 ? 10.594 -10.609 -6.68 1 88.25 85 ILE B CA 1
ATOM 1814 C C . ILE B 1 85 ? 10.516 -9.211 -6.066 1 88.25 85 ILE B C 1
ATOM 1816 O O . ILE B 1 85 ? 10.109 -9.055 -4.91 1 88.25 85 ILE B O 1
ATOM 1820 N N . ALA B 1 86 ? 10.898 -8.266 -6.816 1 93.12 86 ALA B N 1
ATOM 1821 C CA . ALA B 1 86 ? 10.906 -6.879 -6.355 1 93.12 86 ALA B CA 1
ATOM 1822 C C . ALA B 1 86 ? 9.719 -6.105 -6.91 1 93.12 86 ALA B C 1
ATOM 1824 O O . ALA B 1 86 ? 9.453 -6.133 -8.117 1 93.12 86 ALA B O 1
ATOM 1825 N N . PHE B 1 87 ? 9 -5.547 -6.02 1 96.56 87 PHE B N 1
ATOM 1826 C CA . PHE B 1 87 ? 7.883 -4.676 -6.387 1 96.56 87 PHE B CA 1
ATOM 1827 C C . PHE B 1 87 ? 8.391 -3.387 -7.023 1 96.56 87 PHE B C 1
ATOM 1829 O O . PHE B 1 87 ? 9.148 -2.641 -6.402 1 96.56 87 PHE B O 1
ATOM 1836 N N . THR B 1 88 ? 8 -3.08 -8.336 1 98.06 88 THR B N 1
ATOM 1837 C CA . THR B 1 88 ? 8.602 -1.937 -9.016 1 98.06 88 THR B CA 1
ATOM 1838 C C . THR B 1 88 ? 7.598 -0.792 -9.133 1 98.06 88 THR B C 1
ATOM 1840 O O . THR B 1 88 ? 7.973 0.38 -9.086 1 98.06 88 THR B O 1
ATOM 1843 N N . SER B 1 89 ? 6.336 -1.153 -9.398 1 98.81 89 SER B N 1
ATOM 1844 C CA . SER B 1 89 ? 5.359 -0.073 -9.477 1 98.81 89 SER B CA 1
ATOM 1845 C C . SER B 1 89 ? 3.949 -0.582 -9.195 1 98.81 89 SER B C 1
ATOM 1847 O O . SER B 1 89 ? 3.676 -1.776 -9.336 1 98.81 89 SER B O 1
ATOM 1849 N N . ALA B 1 90 ? 3.094 0.294 -8.766 1 98.88 90 ALA B N 1
ATOM 1850 C CA . ALA B 1 90 ? 1.671 0.071 -8.523 1 98.88 90 ALA B CA 1
ATOM 1851 C C . ALA B 1 90 ? 0.849 1.297 -8.914 1 98.88 90 ALA B C 1
ATOM 1853 O O . ALA B 1 90 ? 1.08 2.395 -8.406 1 98.88 90 ALA B O 1
ATOM 1854 N N . ASP B 1 91 ? -0.023 1.162 -9.867 1 98.94 91 ASP B N 1
ATOM 1855 C CA . ASP B 1 91 ? -1.018 2.16 -10.25 1 98.94 91 ASP B CA 1
ATOM 1856 C C . ASP B 1 91 ? -2.43 1.684 -9.914 1 98.94 91 ASP B C 1
ATOM 1858 O O . ASP B 1 91 ? -3.01 0.879 -10.648 1 98.94 91 ASP B O 1
ATOM 1862 N N . MET B 1 92 ? -2.963 2.201 -8.82 1 98.94 92 MET B N 1
ATOM 1863 C CA . MET B 1 92 ? -4.152 1.594 -8.227 1 98.94 92 MET B CA 1
ATOM 1864 C C . MET B 1 92 ? -5.262 2.625 -8.055 1 98.94 92 MET B C 1
ATOM 1866 O O . MET B 1 92 ? -4.988 3.797 -7.785 1 98.94 92 MET B O 1
ATOM 1870 N N . GLN B 1 93 ? -6.457 2.186 -8.195 1 98.94 93 GLN B N 1
ATOM 1871 C CA . GLN B 1 93 ? -7.672 2.93 -7.871 1 98.94 93 GLN B CA 1
ATOM 1872 C C . GLN B 1 93 ? -8.477 2.219 -6.785 1 98.94 93 GLN B C 1
ATOM 1874 O O . GLN B 1 93 ? -8.727 1.016 -6.883 1 98.94 93 GLN B O 1
ATOM 1879 N N . PHE B 1 94 ? -8.789 2.953 -5.77 1 98.75 94 PHE B N 1
ATOM 1880 C CA . PHE B 1 94 ? -9.602 2.439 -4.668 1 98.75 94 PHE B CA 1
ATOM 1881 C C . PHE B 1 94 ? -11.039 2.93 -4.781 1 98.75 94 PHE B C 1
ATOM 1883 O O . PHE B 1 94 ? -11.305 4.125 -4.645 1 98.75 94 PHE B O 1
ATOM 1890 N N . LEU B 1 95 ? -11.977 2.023 -4.934 1 98.56 95 LEU B N 1
ATOM 1891 C CA . LEU B 1 95 ? -13.312 2.375 -5.406 1 98.56 95 LEU B CA 1
ATOM 1892 C C . LEU B 1 95 ? -14.328 2.289 -4.273 1 98.56 95 LEU B C 1
ATOM 1894 O O . LEU B 1 95 ? -15.266 3.092 -4.211 1 98.56 95 LEU B O 1
ATOM 1898 N N . LYS B 1 96 ? -14.227 1.268 -3.457 1 97.69 96 LYS B N 1
ATOM 1899 C CA . LYS B 1 96 ? -15.125 1.027 -2.332 1 97.69 96 LYS B CA 1
ATOM 1900 C C . LYS B 1 96 ? -14.359 0.474 -1.13 1 97.69 96 LYS B C 1
ATOM 1902 O O . LYS B 1 96 ? -13.336 -0.185 -1.291 1 97.69 96 LYS B O 1
ATOM 1907 N N . PRO B 1 97 ? -14.875 0.735 0.076 1 96.19 97 PRO B N 1
ATOM 1908 C CA . PRO B 1 97 ? -14.203 0.176 1.251 1 96.19 97 PRO B CA 1
ATOM 1909 C C . PRO B 1 97 ? -14.383 -1.335 1.374 1 96.19 97 PRO B C 1
ATOM 1911 O O . PRO B 1 97 ? -15.344 -1.889 0.83 1 96.19 97 PRO B O 1
ATOM 1914 N N . VAL B 1 98 ? -13.406 -1.984 1.964 1 97.31 98 VAL B N 1
ATOM 1915 C CA . VAL B 1 98 ? -13.492 -3.371 2.41 1 97.31 98 VAL B CA 1
ATOM 1916 C C . VAL B 1 98 ? -13.453 -3.426 3.936 1 97.31 98 VAL B C 1
ATOM 1918 O O . VAL B 1 98 ? -12.609 -2.771 4.562 1 97.31 98 VAL B O 1
ATOM 1921 N N . TYR B 1 99 ? -14.297 -4.223 4.535 1 95.69 99 TYR B N 1
ATOM 1922 C CA . TYR B 1 99 ? -14.438 -4.223 5.988 1 95.69 99 TYR B CA 1
ATOM 1923 C C . TYR B 1 99 ? -13.891 -5.512 6.59 1 95.69 99 TYR B C 1
ATOM 1925 O O . TYR B 1 99 ? -13.633 -6.477 5.871 1 95.69 99 TYR B O 1
ATOM 1933 N N . PRO B 1 100 ? -13.656 -5.465 7.918 1 95.38 100 PRO B N 1
ATOM 1934 C CA . PRO B 1 100 ? -13.195 -6.691 8.578 1 95.38 100 PRO B CA 1
ATOM 1935 C C . PRO B 1 100 ? -14.133 -7.871 8.344 1 95.38 100 PRO B C 1
ATOM 1937 O O . PRO B 1 100 ? -15.359 -7.703 8.336 1 95.38 100 PRO B O 1
ATOM 1940 N N . ASN B 1 101 ? -13.523 -9.047 8.117 1 96.38 101 ASN B N 1
ATOM 1941 C CA . ASN B 1 101 ? -14.188 -10.336 7.93 1 96.38 101 ASN B CA 1
ATOM 1942 C C . ASN B 1 101 ? -14.812 -10.445 6.543 1 96.38 101 ASN B C 1
ATOM 1944 O O . ASN B 1 101 ? -15.609 -11.352 6.285 1 96.38 101 ASN B O 1
ATOM 1948 N N . GLU B 1 102 ? -14.492 -9.562 5.668 1 97.25 102 GLU B N 1
ATOM 1949 C CA . GLU B 1 102 ? -14.961 -9.664 4.289 1 97.25 102 GLU B CA 1
ATOM 1950 C C . GLU B 1 102 ? -14 -10.5 3.441 1 97.25 102 GLU B C 1
ATOM 1952 O O . GLU B 1 102 ? -12.781 -10.367 3.562 1 97.25 102 GLU B O 1
ATOM 1957 N N . LYS B 1 103 ? -14.578 -11.352 2.693 1 98.44 103 LYS B N 1
ATOM 1958 C CA . LYS B 1 103 ? -13.805 -12.102 1.707 1 98.44 103 LYS B CA 1
ATOM 1959 C C . LYS B 1 103 ? -13.719 -11.344 0.386 1 98.44 103 LYS B C 1
ATOM 1961 O O . LYS B 1 103 ? -14.703 -10.773 -0.078 1 98.44 103 LYS B O 1
ATOM 1966 N N . VAL B 1 104 ? -12.562 -11.359 -0.209 1 98.88 104 VAL B N 1
ATOM 1967 C CA . VAL B 1 104 ? -12.375 -10.711 -1.503 1 98.88 104 VAL B CA 1
ATOM 1968 C C . VAL B 1 104 ? -11.844 -11.727 -2.516 1 98.88 104 VAL B C 1
ATOM 1970 O O . VAL B 1 104 ? -11.281 -12.758 -2.137 1 98.88 104 VAL B O 1
ATOM 1973 N N . THR B 1 105 ? -12.117 -11.453 -3.764 1 98.94 105 THR B N 1
ATOM 1974 C CA . THR B 1 105 ? -11.578 -12.211 -4.891 1 98.94 105 THR B CA 1
ATOM 1975 C C . THR B 1 105 ? -10.711 -11.32 -5.77 1 98.94 105 THR B C 1
ATOM 1977 O O . THR B 1 105 ? -11.141 -10.242 -6.188 1 98.94 105 THR B O 1
ATOM 1980 N N . VAL B 1 106 ? -9.531 -11.773 -6 1 98.94 106 VAL B N 1
ATOM 1981 C CA . VAL B 1 106 ? -8.586 -11.047 -6.84 1 98.94 106 VAL B CA 1
ATOM 1982 C C . VAL B 1 106 ? -8.398 -11.781 -8.164 1 98.94 106 VAL B C 1
ATOM 1984 O O . VAL B 1 106 ? -8.203 -13 -8.188 1 98.94 106 VAL B O 1
ATOM 1987 N N . THR B 1 107 ? -8.469 -11.062 -9.227 1 98.94 107 THR B N 1
ATOM 1988 C CA . THR B 1 107 ? -8.117 -11.578 -10.539 1 98.94 107 THR B CA 1
ATOM 1989 C C . THR B 1 107 ? -7.023 -10.719 -11.18 1 98.94 107 THR B C 1
ATOM 1991 O O . THR B 1 107 ? -7.066 -9.484 -11.094 1 98.94 107 THR B O 1
ATOM 1994 N N . ALA B 1 108 ? -6.113 -11.383 -11.773 1 98.88 108 ALA B N 1
ATOM 1995 C CA . ALA B 1 108 ? -5.043 -10.68 -12.484 1 98.88 108 ALA B CA 1
ATOM 1996 C C . ALA B 1 108 ? -4.867 -11.227 -13.891 1 98.88 108 ALA B C 1
ATOM 1998 O O . ALA B 1 108 ? -4.988 -12.438 -14.117 1 98.88 108 ALA B O 1
ATOM 1999 N N . GLN B 1 109 ? -4.652 -10.359 -14.781 1 98.88 109 GLN B N 1
ATOM 2000 C CA . GLN B 1 109 ? -4.316 -10.688 -16.172 1 98.88 109 GLN B CA 1
ATOM 2001 C C . GLN B 1 109 ? -2.904 -10.219 -16.516 1 98.88 109 GLN B C 1
ATOM 2003 O O . GLN B 1 109 ? -2.568 -9.047 -16.312 1 98.88 109 GLN B O 1
ATOM 2008 N N . LYS B 1 110 ? -2.168 -11.109 -17.062 1 98.69 110 LYS B N 1
ATOM 2009 C CA . LYS B 1 110 ? -0.813 -10.789 -17.5 1 98.69 110 LYS B CA 1
ATOM 2010 C C . LYS B 1 110 ? -0.831 -9.812 -18.672 1 98.69 110 LYS B C 1
ATOM 2012 O O . LYS B 1 110 ? -1.399 -10.117 -19.719 1 98.69 110 LYS B O 1
ATOM 2017 N N . SER B 1 111 ? -0.265 -8.719 -18.516 1 98.19 111 SER B N 1
ATOM 2018 C CA . SER B 1 111 ? -0.123 -7.762 -19.609 1 98.19 111 SER B CA 1
ATOM 2019 C C . SER B 1 111 ? 1.21 -7.934 -20.328 1 98.19 111 SER B C 1
ATOM 2021 O O . SER B 1 111 ? 1.295 -7.75 -21.547 1 98.19 111 SER B O 1
ATOM 2023 N N . PHE B 1 112 ? 2.189 -8.172 -19.5 1 95.56 112 PHE B N 1
ATOM 2024 C CA . PHE B 1 112 ? 3.557 -8.266 -20 1 95.56 112 PHE B CA 1
ATOM 2025 C C . PHE B 1 112 ? 4.398 -9.164 -19.094 1 95.56 112 PHE B C 1
ATOM 2027 O O . PHE B 1 112 ? 4.266 -9.125 -17.875 1 95.56 112 PHE B O 1
ATOM 2034 N N . PHE B 1 113 ? 5.191 -10.055 -19.75 1 96.5 113 PHE B N 1
ATOM 2035 C CA . PHE B 1 113 ? 6.203 -10.82 -19.031 1 96.5 113 PHE B CA 1
ATOM 2036 C C . PHE B 1 113 ? 7.418 -11.078 -19.906 1 96.5 113 PHE B C 1
ATOM 2038 O O . PHE B 1 113 ? 7.41 -12 -20.719 1 96.5 113 PHE B O 1
ATOM 2045 N N . ARG B 1 114 ? 8.398 -10.25 -19.656 1 93.69 114 ARG B N 1
ATOM 2046 C CA . ARG B 1 114 ? 9.625 -10.359 -20.438 1 93.69 114 ARG B CA 1
ATOM 2047 C C . ARG B 1 114 ? 10.836 -9.883 -19.641 1 93.69 114 ARG B C 1
ATOM 2049 O O . ARG B 1 114 ? 10.758 -8.883 -18.922 1 93.69 114 ARG B O 1
ATOM 2056 N N . PHE B 1 115 ? 11.969 -10.609 -19.797 1 91.94 115 PHE B N 1
ATOM 2057 C CA . PHE B 1 115 ? 13.234 -10.234 -19.188 1 91.94 115 PHE B CA 1
ATOM 2058 C C . PHE B 1 115 ? 13.078 -10.047 -17.688 1 91.94 115 PHE B C 1
ATOM 2060 O O . PHE B 1 115 ? 13.602 -9.094 -17.109 1 91.94 115 PHE B O 1
ATOM 2067 N N . GLY B 1 116 ? 12.227 -10.844 -17.109 1 92.56 116 GLY B N 1
ATOM 2068 C CA . GLY B 1 116 ? 12.07 -10.844 -15.664 1 92.56 116 GLY B CA 1
ATOM 2069 C C . GLY B 1 116 ? 11.07 -9.828 -15.164 1 92.56 116 GLY B C 1
ATOM 2070 O O . GLY B 1 116 ? 10.75 -9.789 -13.977 1 92.56 116 GLY B O 1
ATOM 2071 N N . LYS B 1 117 ? 10.602 -9.047 -16.125 1 96.94 117 LYS B N 1
ATOM 2072 C CA . LYS B 1 117 ? 9.594 -8.07 -15.727 1 96.94 117 LYS B CA 1
ATOM 2073 C C . LYS B 1 117 ? 8.18 -8.617 -15.922 1 96.94 117 LYS B C 1
ATOM 2075 O O . LYS B 1 117 ? 7.848 -9.117 -17 1 96.94 117 LYS B O 1
ATOM 2080 N N . LEU B 1 118 ? 7.387 -8.578 -14.898 1 98.19 118 LEU B N 1
ATOM 2081 C CA . LEU B 1 118 ? 5.992 -8.992 -14.961 1 98.19 118 LEU B CA 1
ATOM 2082 C C . LEU B 1 118 ? 5.062 -7.816 -14.68 1 98.19 118 LEU B C 1
ATOM 2084 O O . LEU B 1 118 ? 5.23 -7.113 -13.68 1 98.19 118 LEU B O 1
ATOM 2088 N N . LYS B 1 119 ? 4.195 -7.52 -15.617 1 98.75 119 LYS B N 1
ATOM 2089 C CA . LYS B 1 119 ? 3.145 -6.516 -15.461 1 98.75 119 LYS B CA 1
ATOM 2090 C C . LYS B 1 119 ? 1.76 -7.152 -15.539 1 98.75 119 LYS B C 1
ATOM 2092 O O . LYS B 1 119 ? 1.492 -7.953 -16.438 1 98.75 119 LYS B O 1
ATOM 2097 N N . CYS B 1 120 ? 0.897 -6.754 -14.641 1 98.69 120 CYS B N 1
ATOM 2098 C CA . CYS B 1 120 ? -0.434 -7.344 -14.57 1 98.69 120 CYS B CA 1
ATOM 2099 C C . CYS B 1 120 ? -1.5 -6.27 -14.398 1 98.69 120 CYS B C 1
ATOM 2101 O O . CYS B 1 120 ? -1.297 -5.301 -13.664 1 98.69 120 CYS B O 1
ATOM 2103 N N . ASP B 1 121 ? -2.629 -6.488 -15.086 1 98.94 121 ASP B N 1
ATOM 2104 C CA . ASP B 1 121 ? -3.867 -5.812 -14.711 1 98.94 121 ASP B CA 1
ATOM 2105 C C . ASP B 1 121 ? -4.594 -6.57 -13.602 1 98.94 121 ASP B C 1
ATOM 2107 O O . ASP B 1 121 ? -4.793 -7.781 -13.695 1 98.94 121 ASP B O 1
ATOM 2111 N N . VAL B 1 122 ? -5.012 -5.859 -12.562 1 98.94 122 VAL B N 1
ATOM 2112 C CA . VAL B 1 122 ? -5.582 -6.562 -11.422 1 98.94 122 VAL B CA 1
ATOM 2113 C C . VAL B 1 122 ? -6.914 -5.926 -11.039 1 98.94 122 VAL B C 1
ATOM 2115 O O . VAL B 1 122 ? -7.082 -4.707 -11.141 1 98.94 122 VAL B O 1
ATOM 2118 N N . ILE B 1 123 ? -7.844 -6.781 -10.586 1 98.94 123 ILE B N 1
ATOM 2119 C CA . ILE B 1 123 ? -9.148 -6.359 -10.078 1 98.94 123 ILE B CA 1
ATOM 2120 C C . ILE B 1 123 ? -9.477 -7.133 -8.797 1 98.94 123 ILE B C 1
ATOM 2122 O O . ILE B 1 123 ? -9.242 -8.344 -8.719 1 98.94 123 ILE B O 1
ATOM 2126 N N . MET B 1 124 ? -9.953 -6.465 -7.793 1 98.94 124 MET B N 1
ATOM 2127 C CA . MET B 1 124 ? -10.461 -7.078 -6.57 1 98.94 124 MET B CA 1
ATOM 2128 C C . MET B 1 124 ? -11.961 -6.848 -6.43 1 98.94 124 MET B C 1
ATOM 2130 O O . MET B 1 124 ? -12.438 -5.719 -6.574 1 98.94 124 MET B O 1
ATOM 2134 N N . LYS B 1 125 ? -12.672 -7.887 -6.184 1 98.94 125 LYS B N 1
ATOM 2135 C CA . LYS B 1 125 ? -14.109 -7.805 -5.914 1 98.94 125 LYS B CA 1
ATOM 2136 C C . LYS B 1 125 ? -14.43 -8.258 -4.492 1 98.94 125 LYS B C 1
ATOM 2138 O O . LYS B 1 125 ? -13.758 -9.133 -3.949 1 98.94 125 LYS B O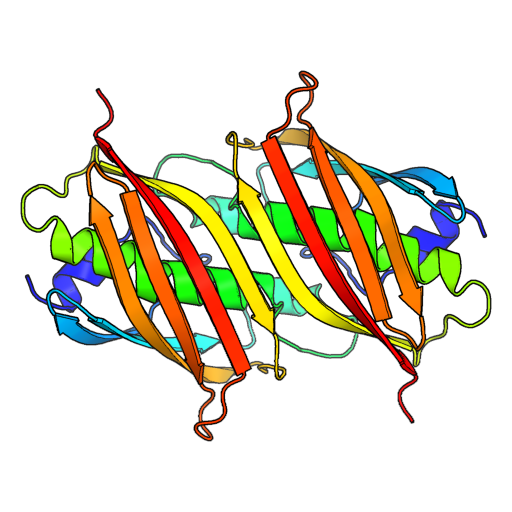 1
ATOM 2143 N N . ASN B 1 126 ? -15.438 -7.613 -3.893 1 98.44 126 ASN B N 1
ATOM 2144 C CA . ASN B 1 126 ? -15.906 -8.062 -2.586 1 98.44 126 ASN B CA 1
ATOM 2145 C C . ASN B 1 126 ? -16.891 -9.227 -2.711 1 98.44 126 ASN B C 1
ATOM 2147 O O . ASN B 1 126 ? -17.094 -9.758 -3.803 1 98.44 126 ASN B O 1
ATOM 2151 N N . GLN B 1 127 ? -17.422 -9.633 -1.647 1 96.25 127 GLN B N 1
ATOM 2152 C CA . GLN B 1 127 ? -18.281 -10.805 -1.625 1 96.25 127 GLN B CA 1
ATOM 2153 C C . GLN B 1 127 ? -19.547 -10.578 -2.461 1 96.25 127 GLN B C 1
ATOM 2155 O O . GLN B 1 127 ? -20.109 -11.523 -3.006 1 96.25 127 GLN B O 1
ATOM 2160 N N . ALA B 1 128 ? -19.922 -9.328 -2.537 1 96.75 128 ALA B N 1
ATOM 2161 C CA . ALA B 1 128 ? -21.125 -8.977 -3.301 1 96.75 128 ALA B CA 1
ATOM 2162 C C . ALA B 1 128 ? -20.812 -8.891 -4.793 1 96.75 128 ALA B C 1
ATOM 2164 O O . ALA B 1 128 ? -21.703 -8.586 -5.598 1 96.75 128 ALA B O 1
ATOM 2165 N N . GLY B 1 129 ? -19.578 -9.102 -5.156 1 97.62 129 GLY B N 1
ATOM 2166 C CA . GLY B 1 129 ? -19.172 -9.078 -6.555 1 97.62 129 GLY B CA 1
ATOM 2167 C C . GLY B 1 129 ? -18.875 -7.676 -7.062 1 97.62 129 GLY B C 1
ATOM 2168 O O . GLY B 1 129 ? -18.672 -7.477 -8.258 1 97.62 129 GLY B O 1
ATOM 2169 N N . GLN B 1 130 ? -18.844 -6.707 -6.188 1 98.56 130 GLN B N 1
ATOM 2170 C CA . GLN B 1 130 ? -18.547 -5.332 -6.574 1 98.56 130 GLN B CA 1
ATOM 2171 C C . GLN B 1 130 ? -17.047 -5.094 -6.633 1 98.56 130 GLN B C 1
ATOM 2173 O O . GLN B 1 130 ? -16.297 -5.566 -5.77 1 98.56 130 GLN B O 1
ATOM 2178 N N . GLU B 1 131 ? -16.625 -4.363 -7.676 1 98.88 131 GLU B N 1
ATOM 2179 C CA . GLU B 1 131 ? -15.219 -3.961 -7.73 1 98.88 131 GLU B CA 1
ATOM 2180 C C . GLU B 1 131 ? -14.875 -2.984 -6.605 1 98.88 131 GLU B C 1
ATOM 2182 O O . GLU B 1 131 ? -15.539 -1.958 -6.449 1 98.88 131 GLU B O 1
ATOM 2187 N N . VAL B 1 132 ? -13.852 -3.303 -5.832 1 98.81 132 VAL B N 1
ATOM 2188 C CA . VAL B 1 132 ? -13.516 -2.432 -4.711 1 98.81 132 VAL B CA 1
ATOM 2189 C C . VAL B 1 132 ? -12.148 -1.792 -4.945 1 98.81 132 VAL B C 1
ATOM 2191 O O . VAL B 1 132 ? -11.812 -0.789 -4.312 1 98.81 132 VAL B O 1
ATOM 2194 N N . CYS B 1 133 ? -11.367 -2.355 -5.777 1 98.81 133 CYS B N 1
ATOM 2195 C CA . CYS B 1 133 ? -10.031 -1.877 -6.117 1 98.81 133 CYS B CA 1
ATOM 2196 C C . CYS B 1 133 ? -9.562 -2.455 -7.445 1 98.81 133 CYS B C 1
ATOM 2198 O O . CYS B 1 133 ? -9.883 -3.6 -7.777 1 98.81 133 CYS B O 1
ATOM 2200 N N . LYS B 1 134 ? -8.797 -1.701 -8.234 1 98.94 134 LYS B N 1
ATOM 2201 C CA . LYS B 1 134 ? -8.25 -2.188 -9.492 1 98.94 134 LYS B CA 1
ATOM 2202 C C . LYS B 1 134 ? -7.004 -1.399 -9.898 1 98.94 134 LYS B C 1
ATOM 2204 O O . LYS B 1 134 ? -6.746 -0.322 -9.352 1 98.94 134 LYS B O 1
ATOM 2209 N N . GLY B 1 135 ? -6.223 -1.928 -10.82 1 98.88 135 GLY B N 1
ATOM 2210 C CA . GLY B 1 135 ? -5.047 -1.191 -11.266 1 98.88 135 GLY B CA 1
ATOM 2211 C C . GLY B 1 135 ? -4.035 -2.059 -11.984 1 98.88 135 GLY B C 1
ATOM 2212 O O . GLY B 1 135 ? -4.398 -3.07 -12.594 1 98.88 135 GLY B O 1
ATOM 2213 N N . ILE B 1 136 ? -2.812 -1.577 -12.023 1 98.94 136 ILE B N 1
ATOM 2214 C CA . ILE B 1 136 ? -1.691 -2.221 -12.695 1 98.94 136 ILE B CA 1
ATOM 2215 C C . ILE B 1 136 ? -0.533 -2.4 -11.719 1 98.94 136 ILE B C 1
ATOM 2217 O O . ILE B 1 136 ? -0.15 -1.457 -11.023 1 98.94 136 ILE B O 1
ATOM 2221 N N . LEU B 1 137 ? -0.053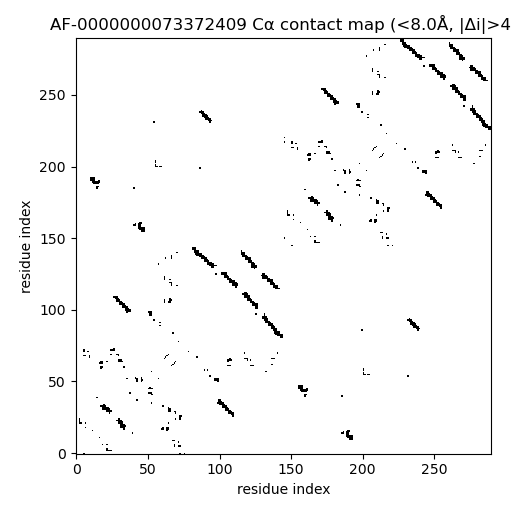 -3.564 -11.648 1 98.88 137 LEU B N 1
ATOM 2222 C CA . LEU B 1 137 ? 1.094 -3.889 -10.805 1 98.88 137 LEU B CA 1
ATOM 2223 C C . LEU B 1 137 ? 2.264 -4.383 -11.648 1 98.88 137 LEU B C 1
ATOM 2225 O O . LEU B 1 137 ? 2.066 -5.109 -12.625 1 98.88 137 LEU B O 1
ATOM 2229 N N . SER B 1 138 ? 3.447 -4.012 -11.242 1 98.69 138 SER B N 1
ATOM 2230 C CA . SER B 1 138 ? 4.637 -4.516 -11.914 1 98.69 138 SER B CA 1
ATOM 2231 C C . SER B 1 138 ? 5.719 -4.91 -10.914 1 98.69 138 SER B C 1
ATOM 2233 O O . SER B 1 138 ? 5.824 -4.316 -9.844 1 98.69 138 SER B O 1
ATOM 2235 N N . GLY B 1 139 ? 6.438 -5.867 -11.273 1 97.81 139 GLY B N 1
ATOM 2236 C CA . GLY B 1 139 ? 7.586 -6.324 -10.508 1 97.81 139 GLY B CA 1
ATOM 2237 C C . GLY B 1 139 ? 8.688 -6.91 -11.367 1 97.81 139 GLY B C 1
ATOM 2238 O O . GLY B 1 139 ? 8.492 -7.145 -12.562 1 97.81 139 GLY B O 1
ATOM 2239 N N . MET B 1 140 ? 9.789 -7.016 -10.781 1 96.56 140 MET B N 1
ATOM 2240 C CA . MET B 1 140 ? 10.961 -7.633 -11.406 1 96.56 140 MET B CA 1
ATOM 2241 C C . MET B 1 140 ? 11.328 -8.93 -10.695 1 96.56 140 MET B C 1
ATOM 2243 O O . MET B 1 140 ? 11.43 -8.969 -9.469 1 96.56 140 MET B O 1
ATOM 2247 N N . ILE B 1 141 ? 11.438 -9.984 -11.445 1 92.88 141 ILE B N 1
ATOM 2248 C CA . ILE B 1 141 ? 11.82 -11.297 -10.938 1 92.88 141 ILE B CA 1
ATOM 2249 C C . ILE B 1 141 ? 13.258 -11.609 -11.344 1 92.88 141 ILE B C 1
ATOM 2251 O O . ILE B 1 141 ? 13.562 -11.727 -12.531 1 92.88 141 ILE B O 1
ATOM 2255 N N . THR B 1 142 ? 14.016 -11.688 -10.359 1 89.88 142 THR B N 1
ATOM 2256 C CA . THR B 1 142 ? 15.422 -11.922 -10.648 1 89.88 142 THR B CA 1
ATOM 2257 C C . THR B 1 142 ? 15.992 -12.992 -9.719 1 89.88 142 THR B C 1
ATOM 2259 O O . THR B 1 142 ? 15.422 -13.281 -8.664 1 89.88 142 THR B O 1
ATOM 2262 N N . ASN B 1 143 ? 17.016 -13.648 -10.172 1 83.5 143 ASN B N 1
ATOM 2263 C CA . ASN B 1 143 ? 17.766 -14.555 -9.312 1 83.5 143 ASN B CA 1
ATOM 2264 C C . ASN B 1 143 ? 19.016 -13.891 -8.734 1 83.5 143 ASN B C 1
ATOM 2266 O O . ASN B 1 143 ? 19.734 -13.188 -9.453 1 83.5 143 ASN B O 1
ATOM 2270 N N . LYS B 1 144 ? 19.078 -13.922 -7.344 1 71.62 144 LYS B N 1
ATOM 2271 C CA . LYS B 1 144 ? 20.312 -13.422 -6.746 1 71.62 144 LYS B CA 1
ATOM 2272 C C . LYS B 1 144 ? 21.531 -14.078 -7.371 1 71.62 144 LYS B C 1
ATOM 2274 O O . LYS B 1 144 ? 21.516 -15.273 -7.676 1 71.62 144 LYS B O 1
ATOM 2279 N N . LEU B 1 145 ? 22.438 -13.25 -7.961 1 52.5 145 LEU B N 1
ATOM 2280 C C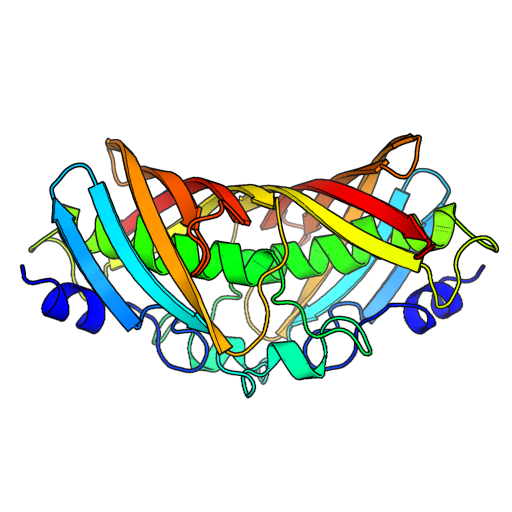A . LEU B 1 145 ? 23.703 -13.812 -8.453 1 52.5 145 LEU B CA 1
ATOM 2281 C C . LEU B 1 145 ? 24.469 -14.492 -7.324 1 52.5 145 LEU B C 1
ATOM 2283 O O . LEU B 1 145 ? 24.516 -13.984 -6.203 1 52.5 145 LEU B O 1
#

Foldseek 3Di:
DDQVVLLVLQPDDPPLDFFDGWDDADLWKTKGKGAAAPPRDCQVPPDVPDRWDDPVSVVSNQCRGAPSSNLCVNCPPVDDPQKDKFWDDWDKDFAATDGHGKMKMKMWTWPDDDPQKTKIWMFIATPVRDTGMTTMTMIGIDGDD/DDQVVLLVLQPDDPPLRFFDGWDDADLWKTKGKGAAAPPRDCQVPPDVPDRWDDPVSVVSNQCRGAPSSNLCVNCPPVDDPQKDKFWDDWDKDFAATDGHGKMKMKMWTWPDDDPQKTKIWMFIATPVRDTGMTTMTMIGIDGDD